Protein AF-A0A9N9NSG9-F1 (afdb_monomer_lite)

Foldseek 3Di:
DDDDDDDDDDDDDDDDDPPCDPLDQDDDPDPQWDDDPWKIKGKDKDKDWDWDADPPPRDIDIDIDIDIDIDIGTQDDDQAEDADEALLALVNLVLVLLLVQQLVQDWFQDPVGIDTRADPPDQQGPHWDFPAADPVRHTDIDRNCSPGPDDDSNRYHYAYAYQDFQFSLVSNVVSPPDDPRSSVVSNVVRNVHTHDYDDDDCVVDDVVD

Structure (mmCIF, N/CA/C/O backbone):
data_AF-A0A9N9NSG9-F1
#
_entry.id   AF-A0A9N9NSG9-F1
#
loop_
_atom_site.group_PDB
_atom_site.id
_atom_site.type_symbol
_atom_site.label_atom_id
_atom_site.label_alt_id
_atom_site.label_comp_id
_atom_site.label_asym_id
_atom_site.label_entity_id
_atom_site.label_seq_id
_atom_site.pdbx_PDB_ins_code
_atom_site.Cartn_x
_atom_site.Cartn_y
_atom_site.Cartn_z
_atom_site.occupancy
_atom_site.B_iso_or_equiv
_atom_site.auth_seq_id
_atom_site.auth_comp_id
_atom_site.auth_asym_id
_atom_site.auth_atom_id
_atom_site.pdbx_PDB_model_num
ATOM 1 N N . ASN A 1 1 ? -36.288 53.253 -15.589 1.00 41.06 1 ASN A N 1
ATOM 2 C CA . ASN A 1 1 ? -36.968 51.953 -15.774 1.00 41.06 1 ASN A CA 1
ATOM 3 C C . ASN A 1 1 ? -35.931 50.859 -15.909 1.00 41.06 1 ASN A C 1
ATOM 5 O O . ASN A 1 1 ? -35.441 50.604 -16.999 1.00 41.06 1 ASN A O 1
ATOM 9 N N . PHE A 1 2 ? -35.531 50.305 -14.767 1.00 31.16 2 PHE A N 1
ATOM 10 C CA . PHE A 1 2 ? -34.596 49.190 -14.666 1.00 31.16 2 PHE A CA 1
ATOM 11 C C . PHE A 1 2 ? -35.349 47.891 -14.969 1.00 31.16 2 PHE A C 1
ATOM 13 O O . PHE A 1 2 ? -36.307 47.574 -14.269 1.00 31.16 2 PHE A O 1
ATOM 20 N N . HIS A 1 3 ? -34.929 47.152 -15.995 1.00 35.62 3 HIS A N 1
ATOM 21 C CA . HIS A 1 3 ? -35.329 45.760 -16.185 1.00 35.62 3 HIS A CA 1
ATOM 22 C C . HIS A 1 3 ? -34.183 44.860 -15.725 1.00 35.62 3 HIS A C 1
ATOM 24 O O . HIS A 1 3 ? -33.186 44.685 -16.420 1.00 35.62 3 HIS A O 1
ATOM 30 N N . THR A 1 4 ? -34.321 44.316 -14.522 1.00 35.12 4 THR A N 1
ATOM 31 C CA . THR A 1 4 ? -33.507 43.225 -13.991 1.00 35.12 4 THR A CA 1
ATOM 32 C C . THR A 1 4 ? -34.074 41.899 -14.496 1.00 35.12 4 THR A C 1
ATOM 34 O O . THR A 1 4 ? -35.218 41.549 -14.214 1.00 35.12 4 THR A O 1
ATOM 37 N N . SER A 1 5 ? -33.267 41.162 -15.261 1.00 33.91 5 SER A N 1
ATOM 38 C CA . SER A 1 5 ? -3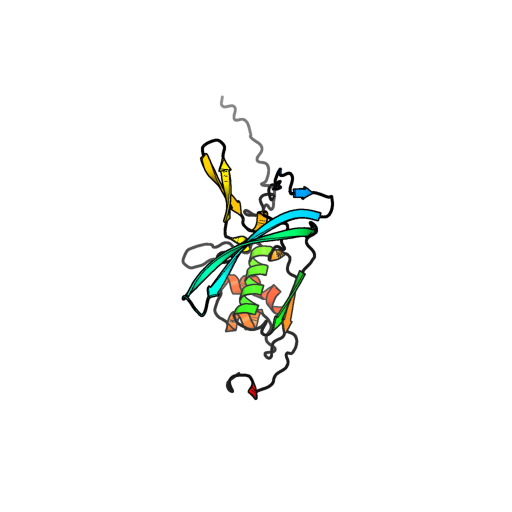3.524 39.764 -15.612 1.00 33.91 5 SER A CA 1
ATOM 39 C C . SER A 1 5 ? -33.263 38.888 -14.388 1.00 33.91 5 SER A C 1
ATOM 41 O O . SER A 1 5 ? -32.168 38.908 -13.828 1.00 33.91 5 SER A O 1
ATOM 43 N N . VAL A 1 6 ? -34.267 38.120 -13.972 1.00 37.19 6 VAL A N 1
ATOM 44 C CA . VAL A 1 6 ? -34.171 37.142 -12.884 1.00 37.19 6 VAL A CA 1
ATOM 45 C C . VAL A 1 6 ? -33.465 35.899 -13.428 1.00 37.19 6 VAL A C 1
ATOM 47 O O . VAL A 1 6 ? -34.049 35.129 -14.186 1.00 37.19 6 VAL A O 1
ATOM 50 N N . ALA A 1 7 ? -32.193 35.711 -13.074 1.00 33.44 7 ALA A N 1
ATOM 51 C CA . ALA A 1 7 ? -31.495 34.455 -13.318 1.00 33.44 7 ALA A CA 1
ATOM 52 C C . ALA A 1 7 ? -31.904 33.439 -12.239 1.00 33.44 7 ALA A C 1
ATOM 54 O O . ALA A 1 7 ? -31.662 33.638 -11.050 1.00 33.44 7 ALA A O 1
ATOM 55 N N . SER A 1 8 ? -32.558 32.365 -12.677 1.00 31.97 8 SER A N 1
ATOM 56 C CA . SER A 1 8 ? -32.923 31.204 -11.868 1.00 31.97 8 SER A CA 1
ATOM 57 C C . SER A 1 8 ? -31.672 30.548 -11.278 1.00 31.97 8 SER A C 1
ATOM 59 O O . SER A 1 8 ? -30.839 30.020 -12.013 1.00 31.97 8 SER A O 1
ATOM 61 N N . ILE A 1 9 ? -31.554 30.551 -9.952 1.00 36.84 9 ILE A N 1
ATOM 62 C CA . ILE A 1 9 ? -30.531 29.803 -9.217 1.00 36.84 9 ILE A CA 1
ATOM 63 C C . ILE A 1 9 ? -30.956 28.330 -9.230 1.00 36.84 9 ILE A C 1
ATOM 65 O O . ILE A 1 9 ? -31.900 27.947 -8.541 1.00 36.84 9 ILE A O 1
ATOM 69 N N . MET A 1 10 ? -30.289 27.504 -10.041 1.00 33.59 10 MET A N 1
ATOM 70 C CA . MET A 1 10 ? -30.376 26.049 -9.893 1.00 33.59 10 MET A CA 1
ATOM 71 C C . MET A 1 10 ? -29.626 25.621 -8.619 1.00 33.59 10 MET A C 1
ATOM 73 O O . MET A 1 10 ? -28.570 26.187 -8.323 1.00 33.59 10 MET A O 1
ATOM 77 N N . PRO A 1 11 ? -30.134 24.634 -7.861 1.00 33.56 11 PRO A N 1
ATOM 78 C CA . PRO A 1 11 ? -29.440 24.125 -6.684 1.00 33.56 11 PRO A CA 1
ATOM 79 C C . PRO A 1 11 ? -28.140 23.406 -7.091 1.00 33.56 11 PRO A C 1
ATOM 81 O O . PRO A 1 11 ? -28.095 22.780 -8.155 1.00 33.56 11 PRO A O 1
ATOM 84 N N . PRO A 1 12 ? -27.077 23.469 -6.267 1.00 34.53 12 PRO A N 1
ATOM 85 C CA . PRO A 1 12 ? -25.845 22.746 -6.539 1.00 34.53 12 PRO A CA 1
ATOM 86 C C . PRO A 1 12 ? -26.117 21.243 -6.483 1.00 34.53 12 PRO A C 1
ATOM 88 O O . PRO A 1 12 ? -26.601 20.710 -5.483 1.00 34.53 12 PRO A O 1
ATOM 91 N N . ASN A 1 13 ? -25.818 20.579 -7.595 1.00 32.78 13 ASN A N 1
ATOM 92 C CA . ASN A 1 13 ? -25.911 19.139 -7.738 1.00 32.78 13 ASN A CA 1
ATOM 93 C C . ASN A 1 13 ? -24.957 18.463 -6.737 1.00 32.78 13 ASN A C 1
ATOM 95 O O . ASN A 1 13 ? -23.795 18.846 -6.598 1.00 32.78 13 ASN A O 1
ATOM 99 N N . THR A 1 14 ? -25.481 17.487 -6.009 1.00 36.59 14 THR A N 1
ATOM 100 C CA . THR A 1 14 ? -24.808 16.748 -4.941 1.00 36.59 14 THR A CA 1
ATOM 101 C C . THR A 1 14 ? -23.676 15.853 -5.451 1.00 36.59 14 THR A C 1
ATOM 103 O O . THR A 1 14 ? -23.792 15.211 -6.491 1.00 36.59 14 THR A O 1
ATOM 106 N N . SER A 1 15 ? -22.628 15.766 -4.622 1.00 37.66 15 SER A N 1
ATOM 107 C CA . SER A 1 15 ? -21.603 14.711 -4.550 1.00 37.66 15 SER A CA 1
ATOM 108 C C . SER A 1 15 ? -20.770 14.444 -5.809 1.00 37.66 15 SER A C 1
ATOM 110 O O . SER A 1 15 ? -21.010 13.484 -6.536 1.00 37.66 15 SER A O 1
ATOM 112 N N . GLN A 1 16 ? -19.696 15.217 -5.980 1.00 29.47 16 GLN A N 1
ATOM 113 C CA . GLN A 1 16 ? -18.495 14.749 -6.670 1.00 29.47 16 GLN A CA 1
ATOM 114 C C . GLN A 1 16 ? -17.300 14.864 -5.722 1.00 29.47 16 GLN A C 1
ATOM 116 O O . GLN A 1 16 ? -17.015 15.923 -5.164 1.00 29.47 16 GLN A O 1
ATOM 121 N N . THR A 1 17 ? -16.648 13.730 -5.497 1.00 38.41 17 THR A N 1
ATOM 122 C CA . THR A 1 17 ? -15.349 13.599 -4.841 1.00 38.41 17 THR A CA 1
ATOM 123 C C . THR A 1 17 ? -14.296 14.425 -5.582 1.00 38.41 17 THR A C 1
ATOM 125 O O . THR A 1 17 ? -14.208 14.286 -6.800 1.00 38.41 17 THR A O 1
ATOM 128 N N . PRO A 1 18 ? -13.435 15.220 -4.913 1.00 34.66 18 PRO A N 1
ATOM 129 C CA . PRO A 1 18 ? -12.451 16.047 -5.618 1.00 34.66 18 PRO A CA 1
ATOM 130 C C . PRO A 1 18 ? -11.292 15.266 -6.271 1.00 34.66 18 PRO A C 1
ATOM 132 O O . PRO A 1 18 ? -10.414 15.892 -6.849 1.00 34.66 18 PRO A O 1
ATOM 135 N N . PHE A 1 19 ? -11.241 13.929 -6.164 1.00 42.94 19 PHE A N 1
ATOM 136 C CA . PHE A 1 19 ? -10.051 13.138 -6.529 1.00 42.94 19 PHE A CA 1
ATOM 137 C C . PHE A 1 19 ? -10.309 11.839 -7.300 1.00 42.94 19 PHE A C 1
ATOM 139 O O . PHE A 1 19 ? -9.412 11.012 -7.416 1.00 42.94 19 PHE A O 1
ATOM 146 N N . SER A 1 20 ? -11.493 11.650 -7.875 1.00 44.06 20 SER A N 1
ATOM 147 C CA . SER A 1 20 ? -11.694 10.586 -8.865 1.00 44.06 20 SER A CA 1
ATOM 148 C C . SER A 1 20 ? -11.990 11.213 -10.219 1.00 44.06 20 SER A C 1
ATOM 150 O O . SER A 1 20 ? -13.100 11.081 -10.739 1.00 44.06 20 SER A O 1
ATOM 152 N N . GLU A 1 21 ? -11.018 11.940 -10.777 1.00 45.72 21 GLU A N 1
ATOM 153 C CA . GLU A 1 21 ? -11.059 12.155 -12.221 1.00 45.72 21 GLU A CA 1
ATOM 154 C C . GLU A 1 21 ? -11.077 10.778 -12.903 1.00 45.72 21 GLU A C 1
ATOM 156 O O . GLU A 1 21 ? -10.387 9.862 -12.439 1.00 45.72 21 GLU A O 1
ATOM 161 N N . PRO A 1 22 ? -11.878 10.587 -13.967 1.00 50.69 22 PRO A N 1
ATOM 162 C CA . PRO A 1 22 ? -11.862 9.345 -14.720 1.00 50.69 22 PRO A CA 1
ATOM 163 C C . PRO A 1 22 ? -10.424 9.047 -15.139 1.00 50.69 22 PRO A C 1
ATOM 165 O O . PRO A 1 22 ? -9.787 9.875 -15.792 1.00 50.69 22 PRO A O 1
ATOM 168 N N . VAL A 1 23 ? -9.910 7.877 -14.754 1.00 59.28 23 VAL A N 1
ATOM 169 C CA . VAL A 1 23 ? -8.585 7.423 -15.180 1.00 59.28 23 VAL A CA 1
ATOM 170 C C . VAL A 1 23 ? -8.566 7.462 -16.702 1.00 59.28 23 VAL A C 1
ATOM 172 O O . VAL A 1 23 ? -9.304 6.721 -17.355 1.00 59.28 23 VAL A O 1
ATOM 175 N N . GLN A 1 24 ? -7.764 8.361 -17.275 1.00 62.84 24 GLN A N 1
ATOM 176 C CA . GLN A 1 24 ? -7.627 8.417 -18.722 1.00 62.84 24 GLN A CA 1
ATOM 177 C C . GLN A 1 24 ? -7.046 7.083 -19.201 1.00 62.84 24 GLN A C 1
ATOM 179 O O . GLN A 1 24 ? -6.022 6.645 -18.667 1.00 62.84 24 GLN A O 1
ATOM 184 N N . PRO A 1 25 ? -7.683 6.410 -20.173 1.00 71.00 25 PRO A N 1
ATOM 185 C CA . PRO A 1 25 ? -7.218 5.110 -20.624 1.00 71.00 25 PRO A CA 1
ATOM 186 C C . PRO A 1 25 ? -5.834 5.244 -21.274 1.00 71.00 25 PRO A C 1
ATOM 188 O O . PRO A 1 25 ? -5.684 5.866 -22.326 1.00 71.00 25 PRO A O 1
ATOM 191 N N . LEU A 1 26 ? -4.818 4.642 -20.650 1.00 86.12 26 LEU A N 1
ATOM 192 C CA . LEU A 1 26 ? -3.464 4.558 -21.191 1.00 86.12 26 LEU A CA 1
ATOM 193 C C . LEU A 1 26 ? -3.404 3.472 -22.274 1.00 86.12 26 LEU A C 1
ATOM 195 O O . LEU A 1 26 ? -3.745 2.314 -22.032 1.00 86.12 26 LEU A O 1
ATOM 199 N N . LYS A 1 27 ? -2.914 3.826 -23.465 1.00 91.31 27 LYS A N 1
ATOM 200 C CA . LYS A 1 27 ? -2.677 2.880 -24.563 1.00 91.31 27 LYS A CA 1
ATOM 201 C C . LYS A 1 27 ? -1.276 3.062 -25.129 1.00 91.31 27 LYS A C 1
ATOM 203 O O . LYS A 1 27 ? -0.920 4.148 -25.575 1.00 91.31 27 LYS A O 1
ATOM 208 N N . VAL A 1 28 ? -0.508 1.977 -25.163 1.00 94.38 28 VAL A N 1
ATOM 209 C CA . VAL A 1 28 ? 0.828 1.937 -25.762 1.00 94.38 28 VAL A CA 1
ATOM 210 C C . VAL A 1 28 ? 0.720 1.366 -27.173 1.00 94.38 28 VAL A C 1
ATOM 212 O O . VAL A 1 28 ? 0.360 0.206 -27.360 1.00 94.38 28 VAL A O 1
ATOM 215 N N . THR A 1 29 ? 1.038 2.173 -28.183 1.00 95.81 29 THR A N 1
ATOM 216 C CA . THR A 1 29 ? 1.088 1.719 -29.580 1.00 95.81 29 THR A CA 1
ATOM 217 C C . THR A 1 29 ? 2.475 1.152 -29.868 1.00 95.81 29 THR A C 1
ATOM 219 O O . THR A 1 29 ? 3.411 1.898 -30.137 1.00 95.81 29 THR A O 1
ATOM 222 N N . SER A 1 30 ? 2.619 -0.170 -29.779 1.00 96.56 30 SER A N 1
ATOM 223 C CA . SER A 1 30 ? 3.884 -0.881 -29.993 1.00 96.56 30 SER A CA 1
ATOM 224 C C . SER A 1 30 ? 3.630 -2.237 -30.656 1.00 96.56 30 SER A C 1
ATOM 226 O O . SER A 1 30 ? 2.642 -2.883 -30.310 1.00 96.56 30 SER A O 1
ATOM 228 N N . PRO A 1 31 ? 4.507 -2.714 -31.562 1.00 97.50 31 PRO A N 1
ATOM 229 C CA . PRO A 1 31 ? 4.402 -4.067 -32.115 1.00 97.50 31 PRO A CA 1
ATOM 230 C C . PRO A 1 31 ? 4.579 -5.164 -31.052 1.00 97.50 31 PRO A C 1
ATOM 232 O O . PRO A 1 31 ? 4.117 -6.281 -31.257 1.00 97.50 31 PRO A O 1
ATOM 235 N N . ASN A 1 32 ? 5.206 -4.840 -29.916 1.00 97.88 32 ASN A N 1
ATOM 236 C CA . ASN A 1 32 ? 5.471 -5.776 -28.820 1.00 97.88 32 ASN A CA 1
ATOM 237 C C . ASN A 1 32 ? 4.333 -5.830 -27.791 1.00 97.88 32 ASN A C 1
ATOM 239 O O . ASN A 1 32 ? 4.479 -6.478 -26.759 1.00 97.88 32 ASN A O 1
ATOM 243 N N . VAL A 1 33 ? 3.232 -5.104 -28.014 1.00 97.75 33 VAL A N 1
ATOM 244 C CA . VAL A 1 33 ? 2.095 -5.059 -27.091 1.00 97.75 33 VAL A CA 1
ATOM 245 C C . VAL A 1 33 ? 0.816 -5.393 -27.841 1.00 97.75 33 VAL A C 1
ATOM 247 O O . VAL A 1 33 ? 0.460 -4.750 -28.827 1.00 97.75 33 VAL A O 1
ATOM 250 N N . LYS A 1 34 ? 0.082 -6.382 -27.336 1.00 97.56 34 LYS A N 1
ATOM 251 C CA . LYS A 1 34 ? -1.231 -6.770 -27.841 1.00 97.56 34 LYS A CA 1
ATOM 252 C C . LYS A 1 34 ? -2.272 -6.629 -26.742 1.00 97.56 34 LYS A C 1
ATOM 254 O O . LYS A 1 34 ? -2.157 -7.232 -25.678 1.00 97.56 34 LYS A O 1
ATOM 259 N N . TYR A 1 35 ? -3.323 -5.878 -27.042 1.00 96.44 35 TYR A N 1
ATOM 260 C CA . TYR A 1 35 ? -4.501 -5.764 -26.192 1.00 96.44 35 TYR A CA 1
ATOM 261 C C . TYR A 1 35 ? -5.566 -6.761 -26.649 1.00 96.44 35 TYR A C 1
ATOM 263 O O . TYR A 1 35 ? -5.801 -6.939 -27.845 1.00 96.44 35 TYR A O 1
ATOM 271 N N . THR A 1 36 ? -6.199 -7.414 -25.685 1.00 95.56 36 THR A N 1
ATOM 272 C CA . THR A 1 36 ? -7.391 -8.252 -25.859 1.00 95.56 36 THR A CA 1
ATOM 273 C C . THR A 1 36 ? -8.476 -7.746 -24.913 1.00 95.56 36 THR A C 1
ATOM 275 O O . THR A 1 36 ? -8.195 -6.901 -24.065 1.00 95.56 36 THR A O 1
ATOM 278 N N . ASP A 1 37 ? -9.683 -8.300 -24.993 1.00 94.69 37 ASP A N 1
ATOM 279 C CA . ASP A 1 37 ? -10.790 -7.893 -24.114 1.00 94.69 37 ASP A CA 1
ATOM 280 C C . ASP A 1 37 ? -10.508 -8.148 -22.623 1.00 94.69 37 ASP A C 1
ATOM 282 O O . ASP A 1 37 ? -11.118 -7.529 -21.758 1.00 94.69 37 ASP A O 1
ATOM 286 N N . THR A 1 38 ? -9.586 -9.063 -22.307 1.00 96.12 38 THR A N 1
ATOM 287 C CA . THR A 1 38 ? -9.325 -9.518 -20.931 1.00 96.12 38 THR A CA 1
ATOM 288 C C . THR A 1 38 ? -7.881 -9.343 -20.477 1.00 96.12 38 THR A C 1
ATOM 290 O O . THR A 1 38 ? -7.623 -9.406 -19.279 1.00 96.12 38 THR A O 1
ATOM 293 N N . HIS A 1 39 ? -6.931 -9.142 -21.393 1.00 97.31 39 HIS A N 1
ATOM 294 C CA . HIS A 1 39 ? -5.503 -9.123 -21.075 1.00 97.31 39 HIS A CA 1
ATOM 295 C C . HIS A 1 39 ? -4.694 -8.150 -21.933 1.00 97.31 39 HIS A C 1
ATOM 297 O O . HIS A 1 39 ? -5.001 -7.929 -23.109 1.00 97.31 39 HIS A O 1
ATOM 303 N N . ILE A 1 40 ? -3.583 -7.688 -21.361 1.00 97.19 40 ILE A N 1
ATOM 304 C CA . ILE A 1 40 ? -2.449 -7.072 -22.055 1.00 97.19 40 ILE A CA 1
ATOM 305 C C . ILE A 1 40 ? -1.354 -8.131 -22.179 1.00 97.19 40 ILE A C 1
ATOM 307 O O . ILE A 1 40 ? -0.957 -8.732 -21.181 1.00 97.19 40 ILE A O 1
ATOM 311 N N . ILE A 1 41 ? -0.873 -8.366 -23.396 1.00 98.06 41 ILE A N 1
ATOM 312 C CA . ILE A 1 41 ? 0.250 -9.262 -23.681 1.00 98.06 41 ILE A CA 1
ATOM 313 C C . ILE A 1 41 ? 1.420 -8.394 -24.133 1.00 98.06 41 ILE A C 1
ATOM 315 O O . ILE A 1 41 ? 1.260 -7.620 -25.076 1.00 98.06 41 ILE A O 1
ATOM 319 N N . ALA A 1 42 ? 2.564 -8.501 -23.460 1.00 98.19 42 ALA A N 1
ATOM 320 C CA . ALA A 1 42 ? 3.741 -7.682 -23.724 1.00 98.19 42 ALA A CA 1
ATOM 321 C C . ALA A 1 42 ? 5.001 -8.541 -23.868 1.00 98.19 42 ALA A C 1
ATOM 323 O O . ALA A 1 42 ? 5.389 -9.243 -22.932 1.00 98.19 42 ALA A O 1
ATOM 324 N N . ASP A 1 43 ? 5.655 -8.450 -25.022 1.00 98.50 43 ASP A N 1
ATOM 325 C CA . ASP A 1 43 ? 6.954 -9.071 -25.263 1.00 98.50 43 ASP A CA 1
ATOM 326 C C . ASP A 1 43 ? 8.070 -8.157 -24.737 1.00 98.50 43 ASP A C 1
ATOM 328 O O . ASP A 1 43 ? 8.120 -6.961 -25.039 1.00 98.50 43 ASP A O 1
ATOM 332 N N . PHE A 1 44 ? 8.981 -8.719 -23.944 1.00 98.19 44 PHE A N 1
ATOM 333 C CA . PHE A 1 44 ? 10.076 -7.993 -23.307 1.00 98.19 44 PHE A CA 1
ATOM 334 C C . PHE A 1 44 ? 11.386 -8.768 -23.431 1.00 98.19 44 PHE A C 1
ATOM 336 O O . PHE A 1 44 ? 11.453 -9.956 -23.119 1.00 98.19 44 PHE A O 1
ATOM 343 N N . VAL A 1 45 ? 12.450 -8.090 -23.857 1.00 98.25 45 VAL A N 1
ATOM 344 C CA . VAL A 1 45 ? 13.805 -8.651 -23.858 1.00 98.25 45 VAL A CA 1
ATOM 345 C C . VAL A 1 45 ? 14.531 -8.111 -22.636 1.00 98.25 45 VAL A C 1
ATOM 347 O O . VAL A 1 45 ? 14.879 -6.934 -22.582 1.00 98.25 45 VAL A O 1
ATOM 350 N N . TYR A 1 46 ? 14.741 -8.971 -21.645 1.00 97.94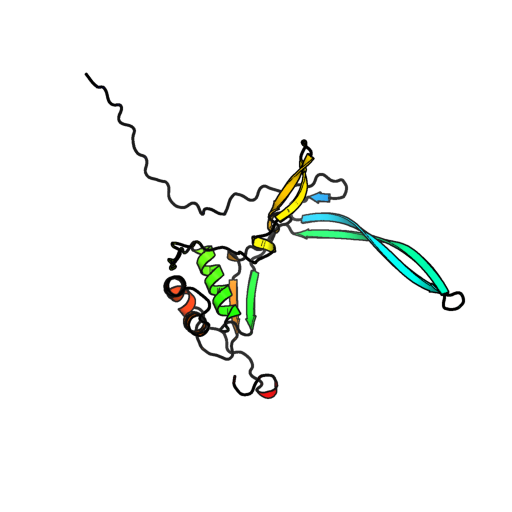 46 TYR A N 1
ATOM 351 C CA . TYR A 1 46 ? 15.558 -8.650 -20.488 1.00 97.94 46 TYR A CA 1
ATOM 352 C C . TYR A 1 46 ? 17.031 -8.783 -20.862 1.00 97.94 46 TYR A C 1
ATOM 354 O O . TYR A 1 46 ? 17.501 -9.887 -21.140 1.00 97.94 46 TYR A O 1
ATOM 362 N N . GLN A 1 47 ? 17.737 -7.659 -20.868 1.00 98.25 47 GLN A N 1
ATOM 363 C CA . GLN A 1 47 ? 19.166 -7.608 -21.153 1.00 98.25 47 GLN A CA 1
ATOM 364 C C . GLN A 1 47 ? 19.935 -7.541 -19.837 1.00 98.25 47 GLN A C 1
ATOM 366 O O . GLN A 1 47 ? 19.639 -6.709 -18.978 1.00 98.25 47 GLN A O 1
ATOM 371 N N . ASN A 1 48 ? 20.913 -8.423 -19.673 1.00 98.00 48 ASN A N 1
ATOM 372 C CA . ASN A 1 48 ? 21.772 -8.481 -18.497 1.00 98.00 48 ASN A CA 1
ATOM 373 C C . ASN A 1 48 ? 23.199 -8.863 -18.901 1.00 98.00 48 ASN A C 1
ATOM 375 O O . ASN A 1 48 ? 23.431 -9.289 -20.027 1.00 98.00 48 ASN A O 1
ATOM 379 N N . THR A 1 49 ? 24.154 -8.772 -17.984 1.00 97.88 49 THR A N 1
ATOM 380 C CA . THR A 1 49 ? 25.554 -9.104 -18.251 1.00 97.88 49 THR A CA 1
ATOM 381 C C . THR A 1 49 ? 26.073 -10.067 -17.197 1.00 97.88 49 THR A C 1
ATOM 383 O O . THR A 1 49 ? 26.012 -9.780 -16.002 1.00 97.88 49 THR A O 1
ATOM 386 N N . THR A 1 50 ? 26.623 -11.200 -17.629 1.00 97.00 50 THR A N 1
ATOM 387 C CA . THR A 1 50 ? 27.343 -12.121 -16.745 1.00 97.00 50 THR A CA 1
ATOM 388 C C . THR A 1 50 ? 28.833 -11.821 -16.787 1.00 97.00 50 THR A C 1
ATOM 390 O O . THR A 1 50 ? 29.384 -11.580 -17.861 1.00 97.00 50 THR A O 1
ATOM 393 N N . VAL A 1 51 ? 29.484 -11.848 -15.624 1.00 97.25 51 VAL A N 1
ATOM 394 C CA . VAL A 1 51 ? 30.924 -11.602 -15.497 1.00 97.25 51 VAL A CA 1
ATOM 395 C C . VAL A 1 51 ? 31.586 -12.809 -14.842 1.00 97.25 51 VAL A C 1
ATOM 397 O O . VAL A 1 51 ? 31.226 -13.184 -13.726 1.00 97.25 51 VAL A O 1
ATOM 400 N N . SER A 1 52 ? 32.567 -13.394 -15.522 1.00 95.88 52 SER A N 1
ATOM 401 C CA . SER A 1 52 ? 33.450 -14.445 -15.012 1.00 95.88 52 SER A CA 1
ATOM 402 C C . SER A 1 52 ? 34.874 -13.904 -14.915 1.00 95.88 52 SER A C 1
ATOM 404 O O . SER A 1 52 ? 35.341 -13.163 -15.776 1.00 95.88 52 SER A O 1
ATOM 406 N N . LYS A 1 53 ? 35.591 -14.262 -13.848 1.00 96.06 53 LYS A N 1
ATOM 407 C CA . LYS A 1 53 ? 37.022 -13.972 -13.728 1.00 96.06 53 LYS A CA 1
ATOM 408 C C . LYS A 1 53 ? 37.804 -15.246 -14.006 1.00 96.06 53 LYS A C 1
ATOM 410 O O . LYS A 1 53 ? 37.601 -16.252 -13.330 1.00 96.06 53 LYS A O 1
ATOM 415 N N . ASN A 1 54 ? 38.709 -15.197 -14.973 1.00 92.62 54 ASN A N 1
ATOM 416 C CA . ASN A 1 54 ? 39.669 -16.263 -15.187 1.00 92.62 54 ASN A CA 1
ATOM 417 C C . ASN A 1 54 ? 40.638 -16.306 -13.992 1.00 92.62 54 ASN A C 1
ATOM 419 O O . ASN A 1 54 ? 41.315 -15.327 -13.680 1.00 92.62 54 ASN A O 1
ATOM 423 N N . ASN A 1 55 ? 40.691 -17.447 -13.304 1.00 92.44 55 ASN A N 1
ATOM 424 C CA . ASN A 1 55 ? 41.508 -17.624 -12.102 1.00 92.44 55 ASN A CA 1
ATOM 425 C C . ASN A 1 55 ? 43.015 -17.748 -12.391 1.00 92.44 55 ASN A C 1
ATOM 427 O O . ASN A 1 55 ? 43.802 -17.735 -11.448 1.00 92.44 55 ASN A O 1
ATOM 431 N N . ILE A 1 56 ? 43.416 -17.887 -13.660 1.00 91.69 56 ILE A N 1
ATOM 432 C CA . ILE A 1 56 ? 44.816 -18.081 -14.061 1.00 91.69 56 ILE A CA 1
ATOM 433 C C . ILE A 1 56 ? 45.483 -16.743 -14.383 1.00 91.69 56 ILE A C 1
ATOM 435 O O . ILE A 1 56 ? 46.501 -16.405 -13.787 1.00 91.69 56 ILE A O 1
ATOM 439 N N . ASP A 1 57 ? 44.917 -15.976 -15.312 1.00 94.56 57 ASP A N 1
ATOM 440 C CA . ASP A 1 57 ? 45.488 -14.702 -15.774 1.00 94.56 57 ASP A CA 1
ATOM 441 C C . ASP A 1 57 ? 44.774 -13.471 -15.185 1.00 94.56 57 ASP A C 1
ATOM 443 O O . ASP A 1 57 ? 45.203 -12.337 -15.390 1.00 94.56 57 ASP A O 1
ATOM 447 N N . GLY A 1 58 ? 43.703 -13.681 -14.410 1.00 93.31 58 GLY A N 1
ATOM 448 C CA . GLY A 1 58 ? 42.920 -12.616 -13.791 1.00 93.31 58 GLY A CA 1
ATOM 449 C C . GLY A 1 58 ? 41.994 -11.871 -14.754 1.00 93.31 58 GLY A C 1
ATOM 450 O O . GLY A 1 58 ? 41.326 -10.933 -14.307 1.00 93.31 58 GLY A O 1
ATOM 451 N N . THR A 1 59 ? 41.934 -12.272 -16.028 1.00 96.19 59 THR A N 1
ATOM 452 C CA . THR A 1 59 ? 41.111 -11.637 -17.063 1.00 96.19 59 THR A CA 1
ATOM 453 C C . THR A 1 59 ? 39.629 -11.702 -16.701 1.00 96.19 59 THR A C 1
ATOM 455 O O . THR A 1 59 ? 39.130 -12.741 -16.265 1.00 96.19 59 THR A O 1
ATOM 458 N N . LEU A 1 60 ? 38.913 -10.590 -16.882 1.00 97.19 60 LEU A N 1
ATOM 459 C CA . LEU A 1 60 ? 37.457 -10.550 -16.760 1.00 97.19 60 LEU A CA 1
ATOM 460 C C . LEU A 1 60 ? 36.822 -10.844 -18.116 1.00 97.19 60 LEU A C 1
ATOM 462 O O . LEU A 1 60 ? 37.013 -10.101 -19.076 1.00 97.19 60 LEU A O 1
ATOM 466 N N . GLU A 1 61 ? 36.040 -11.908 -18.175 1.00 96.19 61 GLU A N 1
ATOM 467 C CA . GLU A 1 61 ? 35.164 -12.221 -19.290 1.00 96.19 61 GLU A CA 1
ATOM 468 C C . GLU A 1 61 ? 33.774 -11.647 -18.987 1.00 96.19 61 GLU A C 1
ATOM 470 O O . GLU A 1 61 ? 33.173 -11.917 -17.947 1.00 96.19 61 GLU A O 1
ATOM 475 N N . ILE A 1 62 ? 33.294 -10.785 -19.882 1.00 97.56 62 ILE A N 1
ATOM 476 C CA . ILE A 1 62 ? 32.051 -10.028 -19.733 1.00 97.56 62 ILE A CA 1
ATOM 477 C C . ILE A 1 62 ? 31.155 -10.408 -20.906 1.00 97.56 62 ILE A C 1
ATOM 479 O O . ILE A 1 62 ? 31.470 -10.095 -22.052 1.00 97.56 62 ILE A O 1
ATOM 483 N N . ILE A 1 63 ? 30.041 -11.077 -20.620 1.00 97.25 63 ILE A N 1
ATOM 484 C CA . ILE A 1 63 ? 29.144 -11.628 -21.638 1.00 97.25 63 ILE A CA 1
ATOM 485 C C . ILE A 1 63 ? 27.769 -10.970 -21.479 1.00 97.25 63 ILE A C 1
ATOM 487 O O . ILE A 1 63 ? 27.062 -11.265 -20.511 1.00 97.25 63 ILE A O 1
ATOM 491 N N . PRO A 1 64 ? 27.375 -10.067 -22.395 1.00 98.00 64 PRO A N 1
ATOM 492 C CA . PRO A 1 64 ? 25.997 -9.604 -22.495 1.00 98.00 64 PRO A CA 1
ATOM 493 C C . PRO A 1 64 ? 25.068 -10.771 -22.845 1.00 98.00 64 PRO A C 1
ATOM 495 O O . PRO A 1 64 ? 25.393 -11.626 -23.667 1.00 98.00 64 PRO A O 1
ATOM 498 N N . THR A 1 65 ? 23.900 -10.798 -22.224 1.00 97.75 65 THR A N 1
ATOM 499 C CA . THR A 1 65 ? 22.903 -11.861 -22.332 1.00 97.75 65 THR A CA 1
ATOM 500 C C . THR A 1 65 ? 21.523 -11.257 -22.527 1.00 97.75 65 THR A C 1
ATOM 502 O O . THR A 1 65 ? 21.169 -10.281 -21.866 1.00 97.75 65 THR A O 1
ATOM 505 N N . ASP A 1 66 ? 20.729 -11.886 -23.388 1.00 98.38 66 ASP A N 1
ATOM 506 C CA . ASP A 1 66 ? 19.338 -11.520 -23.633 1.00 98.38 66 ASP A CA 1
ATOM 507 C C . ASP A 1 66 ? 18.432 -12.684 -23.226 1.00 98.38 66 ASP A C 1
ATOM 509 O O . ASP A 1 66 ? 18.625 -13.824 -23.653 1.00 98.38 66 ASP A O 1
ATOM 513 N N . THR A 1 67 ? 17.400 -12.400 -22.436 1.00 98.19 67 THR A N 1
ATOM 514 C CA . THR A 1 67 ? 16.341 -13.358 -22.098 1.00 98.19 67 THR A CA 1
ATOM 515 C C . THR A 1 67 ? 14.996 -12.807 -22.543 1.00 98.19 67 THR A C 1
ATOM 517 O O . THR A 1 67 ? 14.580 -11.732 -22.114 1.00 98.19 67 THR A O 1
ATOM 520 N N . LYS A 1 68 ? 14.297 -13.536 -23.416 1.00 98.31 68 LYS A N 1
ATOM 521 C CA . LYS A 1 68 ? 12.979 -13.131 -23.915 1.00 98.31 68 LYS A CA 1
ATOM 522 C C . LYS A 1 68 ? 11.887 -13.592 -22.956 1.00 98.31 68 LYS A C 1
ATOM 524 O O . LYS A 1 68 ? 11.791 -14.778 -22.654 1.00 98.31 68 LYS A O 1
ATOM 529 N N . TYR A 1 69 ? 11.045 -12.658 -22.543 1.00 98.44 69 TYR A N 1
ATOM 530 C CA . TYR A 1 69 ? 9.850 -12.885 -21.746 1.00 98.44 69 TYR A CA 1
ATOM 531 C C . TYR A 1 69 ? 8.616 -12.441 -22.520 1.00 98.44 69 TYR A C 1
ATOM 533 O O . TYR A 1 69 ? 8.661 -11.488 -23.296 1.00 98.44 69 TYR A O 1
ATOM 541 N N . GLN A 1 70 ? 7.500 -13.106 -22.248 1.00 98.19 70 GLN A N 1
ATOM 542 C CA . GLN A 1 70 ? 6.179 -12.622 -22.611 1.00 98.19 70 GLN A CA 1
ATOM 543 C C . GLN A 1 70 ? 5.364 -12.487 -21.329 1.00 98.19 70 GLN A C 1
ATOM 545 O O . GLN A 1 70 ? 5.094 -13.473 -20.643 1.00 98.19 70 GLN A O 1
ATOM 550 N N . PHE A 1 71 ? 4.993 -11.257 -20.996 1.00 98.38 71 PHE A N 1
ATOM 551 C CA . PHE A 1 71 ? 4.139 -10.957 -19.858 1.00 98.38 71 PHE A CA 1
ATOM 552 C C . PHE A 1 71 ? 2.679 -10.959 -20.290 1.00 98.38 71 PHE A C 1
ATOM 554 O O . PHE A 1 71 ? 2.329 -10.448 -21.354 1.00 98.38 71 PHE A O 1
ATOM 561 N N . LYS A 1 72 ? 1.820 -11.519 -19.441 1.00 98.00 72 LYS A N 1
ATOM 562 C CA . LYS A 1 72 ? 0.371 -11.520 -19.613 1.00 98.00 72 LYS A CA 1
ATOM 563 C C . LYS A 1 72 ? -0.261 -10.925 -18.360 1.00 98.00 72 LYS A C 1
ATOM 565 O O . LYS A 1 72 ? -0.183 -11.526 -17.293 1.00 98.00 72 LYS A O 1
ATOM 570 N N . THR A 1 73 ? -0.897 -9.771 -18.511 1.00 97.00 73 THR A N 1
ATOM 571 C CA . THR A 1 73 ? -1.538 -9.028 -17.419 1.00 97.00 73 THR A CA 1
ATOM 572 C C . THR A 1 73 ? -3.044 -9.043 -17.618 1.00 97.00 73 THR A C 1
ATOM 574 O O . THR A 1 73 ? -3.520 -8.626 -18.672 1.00 97.00 73 THR A O 1
ATOM 577 N N . GLU A 1 74 ? -3.797 -9.534 -16.637 1.00 96.38 74 GLU A N 1
ATOM 578 C CA . GLU A 1 74 ? -5.263 -9.503 -16.652 1.00 96.38 74 GLU A CA 1
ATOM 579 C C . GLU A 1 74 ? -5.778 -8.073 -16.439 1.00 96.38 74 GLU A C 1
ATOM 581 O O . GLU A 1 74 ? -5.232 -7.316 -15.638 1.00 96.38 74 GLU A O 1
ATOM 586 N N . LEU A 1 75 ? -6.816 -7.692 -17.185 1.00 94.06 75 LEU A N 1
ATOM 587 C CA . LEU A 1 75 ? -7.419 -6.361 -17.104 1.00 94.06 75 LEU A CA 1
ATOM 588 C C . LEU A 1 75 ? -8.419 -6.230 -15.954 1.00 94.06 75 LEU A C 1
ATOM 590 O O . LEU A 1 75 ? -8.634 -5.133 -15.441 1.00 94.06 75 LEU A O 1
ATOM 594 N N . ASN A 1 76 ? -9.055 -7.336 -15.570 1.00 94.81 76 ASN A N 1
ATOM 595 C CA . ASN A 1 76 ? -10.039 -7.354 -14.503 1.00 94.81 76 ASN A CA 1
ATOM 596 C C . ASN A 1 76 ? -9.349 -7.255 -13.136 1.00 94.81 76 ASN A C 1
ATOM 598 O O . ASN A 1 76 ? -8.570 -8.128 -12.759 1.00 94.81 76 ASN A O 1
ATOM 602 N N . VAL A 1 77 ? -9.671 -6.208 -12.377 1.00 94.44 77 VAL A N 1
ATOM 603 C CA . VAL A 1 77 ? -9.187 -6.031 -11.004 1.00 94.44 77 VAL A CA 1
ATOM 604 C C . VAL A 1 77 ? -10.160 -6.737 -10.051 1.00 94.44 77 VAL A C 1
ATOM 606 O O . VAL A 1 77 ? -11.322 -6.330 -9.962 1.00 94.44 77 VAL A O 1
ATOM 609 N N . PRO A 1 78 ? -9.743 -7.801 -9.342 1.00 94.25 78 PRO A N 1
ATOM 610 C CA . PRO A 1 78 ? -10.643 -8.546 -8.472 1.00 94.25 78 PRO A CA 1
ATOM 611 C C . PRO A 1 78 ? -10.954 -7.774 -7.183 1.00 94.25 78 PRO A C 1
ATOM 613 O O . PRO A 1 78 ? -10.227 -6.867 -6.777 1.00 94.25 78 PRO A O 1
ATOM 616 N N . LYS A 1 79 ? -12.002 -8.203 -6.468 1.00 95.06 79 LYS A N 1
ATOM 617 C CA . LYS A 1 79 ? -12.178 -7.821 -5.060 1.00 95.06 79 LYS A CA 1
ATOM 618 C C . LYS A 1 79 ? -11.068 -8.452 -4.228 1.00 95.06 79 LYS A C 1
ATOM 620 O O . LYS A 1 79 ? -10.845 -9.658 -4.321 1.00 95.06 79 LYS A O 1
ATOM 625 N N . VAL A 1 80 ? -10.423 -7.655 -3.382 1.00 98.12 80 VAL A N 1
ATOM 626 C CA . VAL A 1 80 ? -9.293 -8.111 -2.567 1.00 98.12 80 VAL A CA 1
ATOM 627 C C . VAL A 1 80 ? -9.608 -7.968 -1.087 1.00 98.12 80 VAL A C 1
ATOM 629 O O . VAL A 1 80 ? -9.985 -6.895 -0.618 1.00 98.12 80 VAL A O 1
ATOM 632 N N . GLY A 1 81 ? -9.440 -9.068 -0.353 1.00 98.38 81 GLY A N 1
ATOM 633 C CA . GLY A 1 81 ? -9.421 -9.071 1.104 1.00 98.38 81 GLY A CA 1
ATOM 634 C C . GLY A 1 81 ? -7.999 -8.882 1.628 1.00 98.38 81 GLY A C 1
ATOM 635 O O . GLY A 1 81 ? -7.086 -9.573 1.181 1.00 98.38 81 GLY A O 1
ATOM 636 N N . LEU A 1 82 ? -7.814 -7.976 2.586 1.00 98.44 82 LEU A N 1
ATOM 637 C CA . LEU A 1 82 ? -6.574 -7.800 3.336 1.00 98.44 82 LEU A CA 1
ATOM 638 C C . LEU A 1 82 ? -6.796 -8.260 4.779 1.00 98.44 82 LEU A C 1
ATOM 640 O O . LEU A 1 82 ? -7.514 -7.611 5.538 1.00 98.44 82 LEU A O 1
ATOM 644 N N . MET A 1 83 ? -6.161 -9.375 5.141 1.00 98.50 83 MET A N 1
ATOM 645 C CA . MET A 1 83 ? -6.212 -9.965 6.478 1.00 98.50 83 MET A CA 1
ATOM 646 C C . MET A 1 83 ? -4.882 -9.728 7.198 1.00 98.50 83 MET A C 1
ATOM 648 O O . MET A 1 83 ? -3.852 -10.247 6.772 1.00 98.50 83 MET A O 1
ATOM 652 N N . MET A 1 84 ? -4.889 -8.943 8.274 1.00 98.56 84 MET A N 1
ATOM 653 C CA . MET A 1 84 ? -3.663 -8.527 8.968 1.00 98.56 84 MET A CA 1
ATOM 654 C C . MET A 1 84 ? -3.461 -9.274 10.285 1.00 98.56 84 MET A C 1
ATOM 656 O O . MET A 1 84 ? -4.385 -9.397 11.082 1.00 98.56 84 MET A O 1
ATOM 660 N N . VAL A 1 85 ? -2.238 -9.727 10.549 1.00 98.50 85 VAL A N 1
ATOM 661 C CA . VAL A 1 85 ? -1.829 -10.191 11.884 1.00 98.50 85 VAL A CA 1
ATOM 662 C C . VAL A 1 85 ? -1.339 -8.977 12.674 1.00 98.50 85 VAL A C 1
ATOM 664 O O . VAL A 1 85 ? -0.499 -8.227 12.182 1.00 98.50 85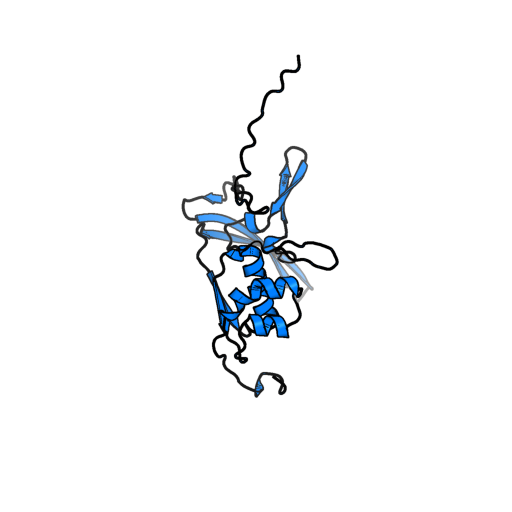 VAL A O 1
ATOM 667 N N . GLY A 1 86 ? -1.887 -8.759 13.870 1.00 98.06 86 GLY A N 1
ATOM 668 C CA . GLY A 1 86 ? -1.693 -7.519 14.629 1.00 98.06 86 GLY A CA 1
ATOM 669 C C . GLY A 1 86 ? -2.606 -6.383 14.153 1.00 98.06 86 GLY A C 1
ATOM 670 O O . GLY A 1 86 ? -2.192 -5.221 14.108 1.00 98.06 86 GLY A O 1
ATOM 671 N N . TRP A 1 87 ? -3.838 -6.705 13.734 1.00 98.75 87 TRP A N 1
ATOM 672 C CA . TRP A 1 87 ? -4.781 -5.719 13.192 1.00 98.75 87 TRP A CA 1
ATOM 673 C C . TRP A 1 87 ? -5.134 -4.617 14.205 1.00 98.75 87 TRP A C 1
ATOM 675 O O . TRP A 1 87 ? -5.280 -3.455 13.830 1.00 98.75 87 TRP A O 1
ATOM 685 N N . GLY A 1 88 ? -5.206 -4.954 15.493 1.00 98.56 88 GLY A N 1
ATOM 686 C CA . GLY A 1 88 ? -5.433 -4.017 16.593 1.00 98.56 88 GLY A CA 1
ATOM 687 C C . GLY A 1 88 ? -4.176 -3.260 17.043 1.00 98.56 88 GLY A C 1
ATOM 688 O O . GLY A 1 88 ? -4.219 -2.539 18.043 1.00 98.56 88 GLY A O 1
ATOM 689 N N . GLY A 1 89 ? -3.049 -3.404 16.346 1.00 98.44 89 GLY A N 1
ATOM 690 C CA . GLY A 1 89 ? -1.852 -2.596 16.567 1.00 98.44 89 GLY A CA 1
ATOM 691 C C . GLY A 1 89 ? -1.952 -1.193 15.957 1.00 98.44 89 GLY A C 1
ATOM 692 O O . GLY A 1 89 ? -2.919 -0.847 15.269 1.00 98.44 89 GLY A O 1
ATOM 693 N N . ASN A 1 90 ? -0.907 -0.384 16.159 1.00 98.75 90 ASN A N 1
ATOM 694 C CA . ASN A 1 90 ? -0.851 0.994 15.655 1.00 98.75 90 ASN A CA 1
ATOM 695 C C . ASN A 1 90 ? -1.027 1.054 14.130 1.00 98.75 90 ASN A C 1
ATOM 697 O O . ASN A 1 90 ? -1.831 1.837 13.630 1.00 98.75 90 ASN A O 1
ATOM 701 N N . ASN A 1 91 ? -0.330 0.188 13.390 1.00 98.62 91 ASN A N 1
ATOM 702 C CA . ASN A 1 91 ? -0.402 0.168 11.928 1.00 98.62 91 ASN A CA 1
ATOM 703 C C . ASN A 1 91 ? -1.769 -0.311 11.426 1.00 98.62 91 ASN A C 1
ATOM 705 O O . ASN A 1 91 ? -2.344 0.313 10.538 1.00 98.62 91 ASN A O 1
ATOM 709 N N . GLY A 1 92 ? -2.305 -1.397 11.993 1.00 98.56 92 GLY A N 1
ATOM 710 C CA . GLY A 1 92 ? -3.561 -1.987 11.528 1.00 98.56 92 GLY A CA 1
ATOM 711 C C . GLY A 1 92 ? -4.770 -1.078 11.768 1.00 98.56 92 GLY A C 1
ATOM 712 O O . GLY A 1 92 ? -5.574 -0.868 10.853 1.00 98.56 92 GLY A O 1
ATOM 713 N N . SER A 1 93 ? -4.857 -0.465 12.952 1.00 98.75 93 SER A N 1
ATOM 714 C CA . SER A 1 93 ? -5.898 0.520 13.275 1.00 98.75 93 SER A CA 1
ATOM 715 C C . SER A 1 93 ? -5.781 1.782 12.410 1.00 98.75 93 SER A C 1
ATOM 717 O O . SER A 1 93 ? -6.772 2.200 11.812 1.00 98.75 93 SER A O 1
ATOM 719 N N . THR A 1 94 ? -4.571 2.329 12.236 1.00 98.75 94 THR A N 1
ATOM 720 C CA . THR A 1 94 ? -4.322 3.518 11.396 1.00 98.75 94 THR A CA 1
ATOM 721 C C . THR A 1 94 ? -4.633 3.265 9.919 1.00 98.75 94 THR A C 1
ATOM 723 O O . THR A 1 94 ? -5.295 4.083 9.275 1.00 98.75 94 THR A O 1
ATOM 726 N N . LEU A 1 95 ? -4.210 2.124 9.364 1.00 98.56 95 LEU A N 1
ATOM 727 C CA . LEU A 1 95 ? -4.511 1.760 7.977 1.00 98.56 95 LEU A CA 1
ATOM 728 C C . LEU A 1 95 ? -6.024 1.662 7.763 1.00 98.56 95 LEU A C 1
ATOM 730 O O . LEU A 1 95 ? -6.555 2.215 6.803 1.00 98.56 95 LEU A O 1
ATOM 734 N N . THR A 1 96 ? -6.729 1.012 8.687 1.00 98.75 96 THR A N 1
ATOM 735 C CA . THR A 1 96 ? -8.180 0.823 8.579 1.00 98.75 96 THR A CA 1
ATOM 736 C C . THR A 1 96 ? -8.929 2.147 8.669 1.00 98.75 96 THR A C 1
ATOM 738 O O . THR A 1 96 ? -9.765 2.443 7.815 1.00 98.75 96 THR A O 1
ATOM 741 N N . ALA A 1 97 ? -8.574 2.980 9.648 1.00 98.69 97 ALA A N 1
ATOM 742 C CA . ALA A 1 97 ? -9.130 4.316 9.816 1.00 98.69 97 ALA A CA 1
ATOM 743 C C . ALA A 1 97 ? -8.871 5.209 8.591 1.00 98.69 97 ALA A C 1
ATOM 745 O O . ALA A 1 97 ? -9.786 5.884 8.122 1.00 98.69 97 ALA A O 1
ATOM 746 N N . SER A 1 98 ? -7.657 5.181 8.026 1.00 98.25 98 SER A N 1
ATOM 747 C CA . SER A 1 98 ? -7.319 5.988 6.845 1.00 98.25 98 SER A CA 1
ATOM 748 C C . SER A 1 98 ? -8.095 5.555 5.597 1.00 98.25 98 SER A C 1
ATOM 750 O O . SER A 1 98 ? -8.548 6.411 4.838 1.00 98.25 98 SER A O 1
ATOM 752 N N . ILE A 1 99 ? -8.323 4.251 5.401 1.00 98.56 99 ILE A N 1
ATOM 753 C CA . ILE A 1 99 ? -9.163 3.744 4.309 1.00 98.56 99 ILE A CA 1
ATOM 754 C C . ILE A 1 99 ? -10.622 4.172 4.494 1.00 98.56 99 ILE A C 1
ATOM 756 O O . ILE A 1 99 ? -11.236 4.650 3.544 1.00 98.56 99 ILE A O 1
ATOM 760 N N . ILE A 1 100 ? -11.179 4.060 5.702 1.00 98.50 100 ILE A N 1
ATOM 761 C CA . ILE A 1 100 ? -12.545 4.528 5.991 1.00 98.50 100 ILE A CA 1
ATOM 762 C C . ILE A 1 100 ? -12.673 6.033 5.734 1.00 98.50 100 ILE A C 1
ATOM 764 O O . ILE A 1 100 ? -13.600 6.463 5.045 1.00 98.50 100 ILE A O 1
ATOM 768 N N . ALA A 1 101 ? -11.716 6.828 6.216 1.00 98.56 101 ALA A N 1
ATOM 769 C CA . ALA A 1 101 ? -11.704 8.270 6.006 1.00 98.56 101 ALA A CA 1
ATOM 770 C C . ALA A 1 101 ? -11.690 8.631 4.513 1.00 98.56 101 ALA A C 1
ATOM 772 O O . ALA A 1 101 ? -12.495 9.459 4.087 1.00 98.56 101 ALA A O 1
ATOM 773 N N . ASN A 1 102 ? -10.849 7.970 3.706 1.00 98.50 102 ASN A N 1
ATOM 774 C CA . ASN A 1 102 ? -10.789 8.172 2.253 1.00 98.50 102 ASN A CA 1
ATOM 775 C C . ASN A 1 102 ? -12.079 7.722 1.545 1.00 98.50 102 ASN A C 1
ATOM 777 O O . ASN A 1 102 ? -12.609 8.465 0.724 1.00 98.50 102 ASN A O 1
ATOM 781 N N . ARG A 1 103 ? -12.646 6.558 1.893 1.00 97.38 103 ARG A N 1
ATOM 782 C CA . ARG A 1 103 ? -13.929 6.077 1.339 1.00 97.38 103 ARG A CA 1
ATOM 783 C C . ARG A 1 103 ? -15.074 7.055 1.558 1.00 97.38 103 ARG A C 1
ATOM 785 O O . ARG A 1 103 ? -15.919 7.242 0.687 1.00 97.38 103 ARG A O 1
ATOM 792 N N . ARG A 1 104 ? -15.133 7.621 2.761 1.00 97.50 104 ARG A N 1
ATOM 793 C CA . ARG A 1 104 ? -16.226 8.483 3.218 1.00 97.50 104 ARG A CA 1
ATOM 794 C C . ARG A 1 104 ? -15.956 9.966 2.975 1.00 97.50 104 ARG A C 1
ATOM 796 O O . ARG A 1 104 ? -16.843 10.774 3.223 1.00 97.50 104 ARG A O 1
ATOM 803 N N . ASN A 1 105 ? -14.770 10.321 2.477 1.00 97.31 105 ASN A N 1
ATOM 804 C CA . ASN A 1 105 ? -14.308 11.702 2.320 1.00 97.31 105 ASN A CA 1
ATOM 805 C C . ASN A 1 105 ? -14.433 12.515 3.617 1.00 97.31 105 ASN A C 1
ATOM 807 O O . ASN A 1 105 ? -14.863 13.668 3.610 1.00 97.31 105 ASN A O 1
ATOM 811 N N . ILE A 1 106 ? -14.081 11.893 4.745 1.00 98.12 106 ILE A N 1
ATOM 812 C CA . ILE A 1 106 ? -14.164 12.523 6.064 1.00 98.12 106 ILE A CA 1
ATOM 813 C C . ILE A 1 106 ? -13.106 13.613 6.150 1.00 98.12 106 ILE A C 1
ATOM 815 O O . ILE A 1 106 ? -11.912 13.327 6.129 1.00 98.12 106 ILE A O 1
ATOM 819 N N . THR A 1 107 ? -13.554 14.856 6.285 1.00 98.38 107 THR A N 1
ATOM 820 C CA . THR A 1 107 ? -12.685 15.986 6.617 1.00 98.38 107 THR A CA 1
ATOM 821 C C . THR A 1 107 ? -12.684 16.200 8.126 1.00 98.38 107 THR A C 1
ATOM 823 O O . THR A 1 107 ? -13.677 15.942 8.804 1.00 98.38 107 THR A O 1
ATOM 826 N N . TRP A 1 108 ? -11.568 16.654 8.684 1.00 98.44 108 TRP A N 1
ATOM 827 C CA . TRP A 1 108 ? -11.451 16.896 10.124 1.00 98.44 108 TRP A CA 1
ATOM 828 C C . TRP A 1 108 ? -10.715 18.196 10.392 1.00 98.44 108 TRP A C 1
ATOM 830 O O . TRP A 1 108 ? -9.962 18.690 9.550 1.00 98.44 108 TRP A O 1
ATOM 840 N N . ARG A 1 109 ? -10.954 18.787 11.561 1.00 98.12 109 ARG A N 1
ATOM 841 C CA . ARG A 1 109 ? -10.244 19.990 11.991 1.00 98.12 109 ARG A CA 1
ATOM 842 C C . ARG A 1 109 ? -8.978 19.620 12.746 1.00 98.12 109 ARG A C 1
ATOM 844 O O . ARG A 1 109 ? -8.992 18.788 13.647 1.00 98.12 109 ARG A O 1
ATOM 851 N N . THR A 1 110 ? -7.904 20.325 12.428 1.00 97.44 110 THR A N 1
ATOM 852 C CA . THR A 1 110 ? -6.696 20.397 13.247 1.00 97.44 110 THR A CA 1
ATOM 853 C C . THR A 1 110 ? -6.460 21.846 13.668 1.00 97.44 110 THR A C 1
ATOM 855 O O . THR A 1 110 ? -7.178 22.762 13.251 1.00 97.44 110 THR A O 1
ATOM 858 N N . LYS A 1 111 ? -5.425 22.082 14.481 1.00 96.75 111 LYS A N 1
ATOM 859 C CA . LYS A 1 111 ? -4.966 23.443 14.811 1.00 96.75 111 LYS A CA 1
ATOM 860 C C . LYS A 1 111 ? -4.586 24.272 13.570 1.00 96.75 111 LYS A C 1
ATOM 862 O O . LYS A 1 111 ? -4.636 25.494 13.629 1.00 96.75 111 LYS A O 1
ATOM 867 N N . ASP A 1 112 ? -4.265 23.608 12.456 1.00 97.12 112 ASP A N 1
ATOM 868 C CA . ASP A 1 112 ? -3.840 24.218 11.190 1.00 97.12 112 ASP A CA 1
ATOM 869 C C . ASP A 1 112 ? -4.985 24.291 10.160 1.00 97.12 112 ASP A C 1
ATOM 871 O O . ASP A 1 112 ? -4.744 24.439 8.960 1.00 97.12 112 ASP A O 1
ATOM 875 N N . GLY A 1 113 ? -6.236 24.135 10.608 1.00 97.69 113 GLY A N 1
ATOM 876 C CA . GLY A 1 113 ? -7.433 24.208 9.772 1.00 97.69 113 GLY A CA 1
ATOM 877 C C . GLY A 1 113 ? -8.018 22.847 9.392 1.00 97.69 113 GLY A C 1
ATOM 878 O O . GLY A 1 113 ? -7.716 21.818 9.992 1.00 97.69 113 GLY A O 1
ATOM 879 N N . VAL A 1 114 ? -8.918 22.852 8.407 1.00 98.19 114 VAL A N 1
ATOM 880 C CA . VAL A 1 114 ? -9.581 21.632 7.922 1.00 98.19 114 VAL A CA 1
ATOM 881 C C . VAL A 1 114 ? -8.617 20.834 7.044 1.00 98.19 114 VAL A C 1
ATOM 883 O O . VAL A 1 114 ? -7.953 21.395 6.171 1.00 98.19 114 VAL A O 1
ATOM 886 N N . LYS A 1 115 ? -8.552 19.522 7.265 1.00 98.31 115 LYS A N 1
ATOM 887 C CA . LYS A 1 115 ? -7.804 18.559 6.454 1.00 98.31 115 LYS A CA 1
ATOM 888 C C . LYS A 1 115 ? -8.764 17.629 5.720 1.00 98.31 115 LYS A C 1
ATOM 890 O O . LYS A 1 115 ? -9.857 17.346 6.208 1.00 98.31 115 LYS A O 1
ATOM 895 N N . SER A 1 116 ? -8.318 17.151 4.564 1.00 98.06 116 SER A N 1
ATOM 896 C CA . SER A 1 116 ? -9.006 16.146 3.754 1.00 98.06 116 SER A CA 1
ATOM 897 C C . SER A 1 116 ? -8.207 14.844 3.747 1.00 98.06 116 SER A C 1
ATOM 899 O O . SER A 1 116 ? -6.970 14.891 3.807 1.00 98.06 116 SER A O 1
ATOM 901 N N . PRO A 1 117 ? -8.883 13.689 3.654 1.00 98.12 117 PRO A N 1
ATOM 902 C CA . PRO A 1 117 ? -8.210 12.405 3.635 1.00 98.12 117 PRO A CA 1
ATOM 903 C C . PRO A 1 117 ? -7.438 12.260 2.322 1.00 98.12 117 PRO A C 1
ATOM 905 O O . PRO A 1 117 ? -7.840 12.785 1.284 1.00 98.12 117 PRO A O 1
ATOM 908 N N . ASN A 1 118 ? -6.289 11.598 2.390 1.00 97.81 118 ASN A N 1
ATOM 909 C CA . ASN A 1 118 ? -5.434 11.315 1.243 1.00 97.81 118 ASN A CA 1
ATOM 910 C C . ASN A 1 118 ? -4.610 10.045 1.513 1.00 97.81 118 ASN A C 1
ATOM 912 O O . ASN A 1 118 ? -4.669 9.476 2.607 1.00 97.81 118 ASN A O 1
ATOM 916 N N . TYR A 1 119 ? -3.833 9.623 0.515 1.00 97.88 119 TYR A N 1
ATOM 917 C CA . TYR A 1 119 ? -2.870 8.521 0.607 1.00 97.88 119 TYR A CA 1
ATOM 918 C C . TYR A 1 119 ? -1.421 8.997 0.445 1.00 97.88 119 TYR A C 1
ATOM 920 O O . TYR A 1 119 ? -0.592 8.309 -0.157 1.00 97.88 119 TYR A O 1
ATOM 928 N N . PHE A 1 120 ? -1.091 10.188 0.952 1.00 97.50 120 PHE A N 1
ATOM 929 C CA . PHE A 1 120 ? 0.286 10.676 0.912 1.00 97.50 120 PHE A CA 1
ATOM 930 C C . PHE A 1 120 ? 1.234 9.715 1.638 1.00 97.50 120 PHE A C 1
ATOM 932 O O . PHE A 1 120 ? 0.880 9.083 2.630 1.00 97.50 120 PHE A O 1
ATOM 939 N N . GLY A 1 121 ? 2.442 9.571 1.091 1.00 96.62 121 GLY A N 1
ATOM 940 C CA . GLY A 1 121 ? 3.412 8.557 1.515 1.00 96.62 121 GLY A CA 1
ATOM 941 C C . GLY A 1 121 ? 3.260 7.202 0.812 1.00 96.62 121 GLY A C 1
ATOM 942 O O . GLY A 1 121 ? 4.197 6.410 0.831 1.00 96.62 121 GLY A O 1
ATOM 943 N N . SER A 1 122 ? 2.141 6.937 0.125 1.00 97.56 122 SER A N 1
ATOM 944 C CA . SER A 1 122 ? 2.017 5.763 -0.744 1.00 97.56 122 SER A CA 1
ATOM 945 C C . SER A 1 122 ? 2.640 6.033 -2.109 1.00 97.56 122 SER A C 1
ATOM 947 O O . SER A 1 122 ? 2.148 6.871 -2.861 1.00 97.56 122 SER A O 1
ATOM 949 N N . VAL A 1 123 ? 3.679 5.278 -2.478 1.00 96.75 123 VAL A N 1
ATOM 950 C CA . VAL A 1 123 ? 4.271 5.354 -3.827 1.00 96.75 123 VAL A CA 1
ATOM 951 C C . VAL A 1 123 ? 3.211 5.063 -4.892 1.00 96.75 123 VAL A C 1
ATOM 953 O O . VAL A 1 123 ? 3.100 5.789 -5.871 1.00 96.75 123 VAL A O 1
ATOM 956 N N . VAL A 1 124 ? 2.366 4.054 -4.686 1.00 95.50 124 VAL A N 1
ATOM 957 C CA . VAL A 1 124 ? 1.381 3.648 -5.699 1.00 95.50 124 VAL A CA 1
ATOM 958 C C . VAL A 1 124 ? 0.275 4.695 -5.879 1.00 95.50 124 VAL A C 1
ATOM 960 O O . VAL A 1 124 ? -0.163 4.913 -7.002 1.00 95.50 124 VAL A O 1
ATOM 963 N N . GLN A 1 125 ? -0.168 5.355 -4.803 1.00 95.69 125 GLN A N 1
ATOM 964 C CA . GLN A 1 125 ? -1.303 6.293 -4.865 1.00 95.69 125 GLN A CA 1
ATOM 965 C C . GLN A 1 125 ? -0.901 7.766 -5.014 1.00 95.69 125 GLN A C 1
ATOM 967 O O . GLN A 1 125 ? -1.714 8.568 -5.458 1.00 95.69 125 GLN A O 1
ATOM 972 N N . ALA A 1 126 ? 0.319 8.139 -4.620 1.00 95.94 126 ALA A N 1
ATOM 973 C CA . ALA A 1 126 ? 0.742 9.538 -4.524 1.00 95.94 126 ALA A CA 1
ATOM 974 C C . ALA A 1 126 ? 2.051 9.847 -5.272 1.00 95.94 126 ALA A C 1
ATOM 976 O O . ALA A 1 126 ? 2.598 10.936 -5.101 1.00 95.94 126 ALA A O 1
ATOM 977 N N . SER A 1 127 ? 2.567 8.923 -6.092 1.00 96.12 127 SER A N 1
ATOM 978 C CA . SER A 1 127 ? 3.714 9.187 -6.972 1.00 96.12 127 SER A CA 1
ATOM 979 C C . SER A 1 127 ? 3.332 9.182 -8.449 1.00 96.12 127 SER A C 1
ATOM 981 O O . SER A 1 127 ? 2.250 8.739 -8.843 1.00 96.12 127 SER A O 1
ATOM 983 N N . THR A 1 128 ? 4.248 9.688 -9.269 1.00 96.25 128 THR A N 1
ATOM 984 C CA . THR A 1 128 ? 4.124 9.705 -10.722 1.00 96.25 128 THR A CA 1
ATOM 985 C C . THR A 1 128 ? 5.287 8.972 -11.379 1.00 96.25 128 THR A C 1
ATOM 987 O O . THR A 1 128 ? 6.361 8.811 -10.798 1.00 96.25 128 THR A O 1
ATOM 990 N N . LEU A 1 129 ? 5.065 8.529 -12.613 1.00 95.62 129 LEU A N 1
ATOM 991 C CA . LEU A 1 129 ? 6.067 7.935 -13.486 1.00 95.62 129 LEU A CA 1
ATOM 992 C C . LEU A 1 129 ? 6.191 8.781 -14.748 1.00 95.62 129 LEU A C 1
ATOM 994 O O . LEU A 1 129 ? 5.182 9.160 -15.346 1.00 95.62 129 LEU A O 1
ATOM 998 N N . LYS A 1 130 ? 7.429 9.048 -15.173 1.00 96.25 130 LYS A N 1
ATOM 999 C CA . LYS A 1 130 ? 7.691 9.651 -16.480 1.00 96.25 130 LYS A CA 1
ATOM 1000 C C . LYS A 1 130 ? 7.344 8.635 -17.563 1.00 96.25 130 LYS A C 1
ATOM 1002 O O . LYS A 1 130 ? 7.965 7.579 -17.635 1.00 96.25 130 LYS A O 1
ATOM 1007 N N . LEU A 1 131 ? 6.378 8.970 -18.410 1.00 94.62 131 LEU A N 1
ATOM 1008 C CA . LEU A 1 131 ? 5.986 8.145 -19.550 1.00 94.62 131 LEU A CA 1
ATOM 1009 C C . LEU A 1 131 ? 6.888 8.408 -20.764 1.00 94.62 131 LEU A C 1
ATOM 1011 O O . LEU A 1 131 ? 7.182 7.502 -21.538 1.00 94.62 131 LEU A O 1
ATOM 1015 N N . GLY A 1 132 ? 7.326 9.654 -20.934 1.00 96.00 132 GLY A N 1
ATOM 1016 C CA . GLY A 1 132 ? 8.119 10.080 -22.079 1.00 96.00 132 GLY A CA 1
ATOM 1017 C C . GLY A 1 132 ? 8.200 11.597 -22.171 1.00 96.00 132 GLY A C 1
ATOM 1018 O O . GLY A 1 132 ? 8.190 12.282 -21.147 1.00 96.00 132 GLY A O 1
ATOM 1019 N N . VAL A 1 133 ? 8.276 12.100 -23.401 1.00 97.44 133 VAL A N 1
ATOM 1020 C CA . VAL A 1 133 ? 8.243 13.530 -23.722 1.00 97.44 133 VAL A CA 1
ATOM 1021 C C . VAL A 1 133 ? 7.092 13.824 -24.683 1.00 97.44 133 VAL A C 1
ATOM 1023 O O . VAL A 1 133 ? 6.737 12.973 -25.501 1.00 97.44 133 VAL A O 1
ATOM 1026 N N . ASP A 1 134 ? 6.492 15.005 -24.570 1.00 95.69 134 ASP A N 1
ATOM 1027 C CA . ASP A 1 134 ? 5.467 15.490 -25.492 1.00 95.69 134 ASP A CA 1
ATOM 1028 C C . ASP A 1 134 ? 6.078 16.006 -26.813 1.00 95.69 134 ASP A C 1
ATOM 1030 O O . ASP A 1 134 ? 7.295 16.014 -27.009 1.00 95.69 134 ASP A O 1
ATOM 1034 N N . ALA A 1 135 ? 5.227 16.460 -27.739 1.00 96.38 135 ALA A N 1
ATOM 1035 C CA . ALA A 1 135 ? 5.663 16.992 -29.035 1.00 96.38 135 ALA A CA 1
ATOM 1036 C C . ALA A 1 135 ? 6.542 18.256 -28.931 1.00 96.38 135 ALA A C 1
ATOM 1038 O O . ALA A 1 135 ? 7.237 18.594 -29.887 1.00 96.38 135 ALA A O 1
ATOM 1039 N N . ASN A 1 136 ? 6.521 18.942 -27.787 1.00 96.81 136 ASN A N 1
ATOM 1040 C CA . ASN A 1 136 ? 7.327 20.127 -27.508 1.00 96.81 136 ASN A CA 1
ATOM 1041 C C . ASN A 1 136 ? 8.621 19.781 -26.744 1.00 96.81 136 ASN A C 1
ATOM 1043 O O . ASN A 1 136 ? 9.406 20.679 -26.445 1.00 96.81 136 ASN A O 1
ATOM 1047 N N . GLY A 1 137 ? 8.851 18.502 -26.426 1.00 96.56 137 GLY A N 1
ATOM 1048 C CA . GLY A 1 137 ? 10.007 18.030 -25.667 1.00 96.56 137 GLY A CA 1
ATOM 1049 C C . GLY A 1 137 ? 9.866 18.147 -24.147 1.00 96.56 137 GLY A C 1
ATOM 1050 O O . GLY A 1 137 ? 10.847 17.915 -23.443 1.00 96.56 137 GLY A O 1
ATOM 1051 N N . ASN A 1 138 ? 8.682 18.481 -23.624 1.00 97.75 138 ASN A N 1
ATOM 1052 C CA . ASN A 1 138 ? 8.449 18.510 -22.182 1.00 97.75 138 ASN A CA 1
ATOM 1053 C C . ASN A 1 138 ? 8.187 17.103 -21.656 1.00 97.75 138 ASN A C 1
ATOM 1055 O O . ASN A 1 138 ? 7.501 16.308 -22.297 1.00 97.75 138 ASN A O 1
ATOM 1059 N N . ASP A 1 139 ? 8.670 16.811 -20.455 1.00 98.06 139 ASP A N 1
ATOM 1060 C CA . ASP A 1 139 ? 8.398 15.537 -19.803 1.00 98.06 139 ASP A CA 1
ATOM 1061 C C . ASP A 1 139 ? 6.902 15.355 -19.520 1.00 98.06 139 ASP A C 1
ATOM 1063 O O . ASP A 1 139 ? 6.248 16.226 -18.943 1.00 98.06 139 ASP A O 1
ATOM 1067 N N . TYR A 1 140 ? 6.381 14.179 -19.864 1.00 95.50 140 TYR A N 1
ATOM 1068 C CA . TYR A 1 140 ? 5.008 13.795 -19.567 1.00 95.50 140 TYR A CA 1
ATOM 1069 C C . TYR A 1 140 ? 4.983 12.747 -18.455 1.00 95.50 140 TYR A C 1
ATOM 1071 O O . TYR A 1 140 ? 5.577 11.671 -18.588 1.00 95.50 140 TYR A O 1
ATOM 1079 N N . TYR A 1 141 ? 4.280 13.054 -17.366 1.00 95.25 141 TYR A N 1
ATOM 1080 C CA . TYR A 1 141 ? 4.149 12.192 -16.194 1.00 95.25 141 TYR A CA 1
ATOM 1081 C C . TYR A 1 141 ? 2.712 11.705 -16.037 1.00 95.25 141 TYR A C 1
ATOM 1083 O O . TYR A 1 141 ? 1.764 12.450 -16.276 1.00 95.25 141 TYR A O 1
ATOM 1091 N N . ILE A 1 142 ? 2.559 10.467 -15.577 1.00 94.44 142 ILE A N 1
ATOM 1092 C CA . ILE A 1 142 ? 1.268 9.886 -15.200 1.00 94.44 142 ILE A CA 1
ATOM 1093 C C . ILE A 1 142 ? 1.294 9.441 -13.734 1.00 94.44 142 ILE A C 1
ATOM 1095 O O . ILE A 1 142 ? 2.374 9.124 -13.229 1.00 94.44 142 ILE A O 1
ATOM 1099 N N . PRO A 1 143 ? 0.149 9.367 -13.036 1.00 94.56 143 PRO A N 1
ATOM 1100 C CA . PRO A 1 143 ? 0.071 8.696 -11.740 1.00 94.56 143 PRO A CA 1
ATOM 1101 C C . PRO A 1 143 ? 0.541 7.239 -11.829 1.00 94.56 143 PRO A C 1
ATOM 1103 O O . PRO A 1 143 ? 0.255 6.548 -12.808 1.00 94.56 143 PRO A O 1
ATOM 1106 N N . PHE A 1 144 ? 1.255 6.757 -10.810 1.00 94.94 144 PHE A N 1
ATOM 1107 C CA . PHE A 1 144 ? 1.807 5.397 -10.807 1.00 94.94 144 PHE A CA 1
ATOM 1108 C C . PHE A 1 144 ? 0.716 4.333 -11.003 1.00 94.94 144 PHE A C 1
ATOM 1110 O O . PHE A 1 144 ? 0.850 3.438 -11.834 1.00 94.94 144 PHE A O 1
ATOM 1117 N N . ASN A 1 145 ? -0.395 4.455 -10.275 1.00 92.94 145 ASN A N 1
ATOM 1118 C CA . ASN A 1 145 ? -1.551 3.557 -10.352 1.00 92.94 145 ASN A CA 1
ATOM 1119 C C . ASN A 1 145 ? -2.324 3.615 -11.686 1.00 92.94 145 ASN A C 1
ATOM 1121 O O . ASN A 1 145 ? -3.283 2.866 -11.846 1.00 92.94 145 ASN A O 1
ATOM 1125 N N . HIS A 1 146 ? -1.936 4.468 -12.641 1.00 92.00 146 HIS A N 1
ATOM 1126 C CA . HIS A 1 146 ? -2.554 4.537 -13.971 1.00 92.00 146 HIS A CA 1
ATOM 1127 C C . HIS A 1 146 ? -1.797 3.719 -15.031 1.00 92.00 146 HIS A C 1
ATOM 1129 O O . HIS A 1 146 ? -2.268 3.608 -16.162 1.00 92.00 146 HIS A O 1
ATOM 1135 N N . ILE A 1 147 ? -0.629 3.147 -14.706 1.00 92.31 147 ILE A N 1
ATOM 1136 C CA . ILE A 1 147 ? 0.184 2.417 -15.693 1.00 92.31 147 ILE A CA 1
ATOM 1137 C C . ILE A 1 147 ? -0.445 1.081 -16.114 1.00 92.31 147 ILE A C 1
ATOM 1139 O O . ILE A 1 147 ? -0.336 0.671 -17.268 1.00 92.31 147 ILE A O 1
ATOM 1143 N N . LEU A 1 148 ? -1.106 0.405 -15.174 1.00 93.06 148 LEU A N 1
ATOM 1144 C CA . LEU A 1 148 ? -1.798 -0.868 -15.347 1.00 93.06 148 LEU A CA 1
ATOM 1145 C C . LEU A 1 148 ? -3.018 -0.900 -14.415 1.00 93.06 148 LEU A C 1
ATOM 1147 O O . LEU A 1 148 ? -3.032 -0.164 -13.427 1.00 93.06 148 LEU A O 1
ATOM 1151 N N . PRO A 1 149 ? -4.019 -1.759 -14.675 1.00 92.75 149 PRO A N 1
ATOM 1152 C CA . PRO A 1 149 ? -5.128 -1.963 -13.749 1.00 92.75 149 PRO A CA 1
ATOM 1153 C C . PRO A 1 149 ? -4.617 -2.430 -12.380 1.00 92.75 149 PRO A C 1
ATOM 1155 O O . PRO A 1 149 ? -3.920 -3.439 -12.274 1.00 92.75 149 PRO A O 1
ATOM 1158 N N . MET A 1 150 ? -4.946 -1.680 -11.328 1.00 93.50 150 MET A N 1
ATOM 1159 C CA . MET A 1 150 ? -4.500 -1.939 -9.959 1.00 93.50 150 MET A CA 1
ATOM 1160 C C . MET A 1 150 ? -5.662 -1.809 -8.981 1.00 93.50 150 MET A C 1
ATOM 1162 O O . MET A 1 150 ? -6.592 -1.033 -9.187 1.00 93.50 150 MET A O 1
ATOM 1166 N N . VAL A 1 151 ? -5.580 -2.552 -7.879 1.00 95.25 151 VAL A N 1
ATOM 1167 C CA . VAL A 1 151 ? -6.519 -2.427 -6.761 1.00 95.25 151 VAL A CA 1
ATOM 1168 C C . VAL A 1 151 ? -6.342 -1.063 -6.103 1.00 95.25 151 VAL A C 1
ATOM 1170 O O . VAL A 1 151 ? -5.225 -0.677 -5.746 1.00 95.25 151 VAL A O 1
ATOM 1173 N N . HIS A 1 152 ? -7.445 -0.350 -5.891 1.00 95.94 152 HIS A N 1
ATOM 1174 C CA . HIS A 1 152 ? -7.440 0.878 -5.110 1.00 95.94 152 HIS A CA 1
ATOM 1175 C C . HIS A 1 152 ? -7.638 0.555 -3.612 1.00 95.94 152 HIS A C 1
ATOM 1177 O O . HIS A 1 152 ? -8.455 -0.306 -3.280 1.00 95.94 152 HIS A O 1
ATOM 1183 N N . PRO A 1 153 ? -6.953 1.230 -2.664 1.00 97.06 153 PRO A N 1
ATOM 1184 C CA . PRO A 1 153 ? -7.095 0.930 -1.235 1.00 97.06 153 PRO A CA 1
ATOM 1185 C C . PRO A 1 153 ? -8.530 1.065 -0.702 1.00 97.06 153 PRO A C 1
ATOM 1187 O O . PRO A 1 153 ? -8.931 0.319 0.190 1.00 97.06 153 PRO A O 1
ATOM 1190 N N . ASN A 1 154 ? -9.335 1.958 -1.292 1.00 97.31 154 ASN A N 1
ATOM 1191 C CA . ASN A 1 154 ? -10.770 2.066 -0.990 1.00 97.31 154 ASN A CA 1
ATOM 1192 C C . ASN A 1 154 ? -11.569 0.796 -1.322 1.00 97.31 154 ASN A C 1
ATOM 1194 O O . ASN A 1 154 ? -12.658 0.637 -0.779 1.00 97.31 154 ASN A O 1
ATOM 1198 N N . ASP A 1 155 ? -11.055 -0.135 -2.121 1.00 96.75 155 ASP A N 1
ATOM 1199 C CA . ASP A 1 155 ? -11.768 -1.363 -2.499 1.00 96.75 155 ASP A CA 1
ATOM 1200 C C . ASP A 1 155 ? -11.364 -2.580 -1.649 1.00 96.75 155 ASP A C 1
ATOM 1202 O O . ASP A 1 155 ? -11.942 -3.659 -1.784 1.00 96.75 155 ASP A O 1
ATOM 1206 N N . LEU A 1 156 ? -10.404 -2.417 -0.729 1.00 98.00 156 LEU A N 1
ATOM 1207 C CA . LEU A 1 156 ? -9.912 -3.500 0.127 1.00 98.00 156 LEU A CA 1
ATOM 1208 C C . LEU A 1 156 ? -10.927 -3.911 1.198 1.00 98.00 156 LEU A C 1
ATOM 1210 O O . LEU A 1 156 ? -11.287 -3.122 2.070 1.00 98.00 156 LEU A O 1
ATOM 1214 N N . VAL A 1 157 ? -11.334 -5.172 1.234 1.00 98.06 157 VAL A N 1
ATOM 1215 C CA . VAL A 1 157 ? -12.111 -5.695 2.366 1.00 98.06 157 VAL A CA 1
ATOM 1216 C C . VAL A 1 157 ? -11.149 -6.003 3.511 1.00 98.06 157 VAL A C 1
ATOM 1218 O O . VAL A 1 157 ? -10.247 -6.818 3.354 1.00 98.06 157 VAL A O 1
ATOM 1221 N N . LEU A 1 158 ? -11.308 -5.329 4.648 1.00 98.31 158 LEU A N 1
ATOM 1222 C CA . LEU A 1 158 ? -10.338 -5.371 5.745 1.00 98.31 158 LEU A CA 1
ATOM 1223 C C . LEU A 1 158 ? -10.765 -6.362 6.829 1.00 98.31 158 LEU A C 1
ATOM 1225 O O . LEU A 1 158 ? -11.931 -6.397 7.221 1.00 98.31 158 LEU A O 1
ATOM 1229 N N . GLY A 1 159 ? -9.802 -7.133 7.320 1.00 98.44 159 GLY A N 1
ATOM 1230 C CA . GLY A 1 159 ? -9.966 -8.098 8.398 1.00 98.44 159 GLY A CA 1
ATOM 1231 C C . GLY A 1 159 ? -8.629 -8.413 9.060 1.00 98.44 159 GLY A C 1
ATOM 1232 O O . GLY A 1 159 ? -7.581 -7.885 8.677 1.00 98.44 159 GLY A O 1
ATOM 1233 N N . GLY A 1 160 ? -8.635 -9.305 10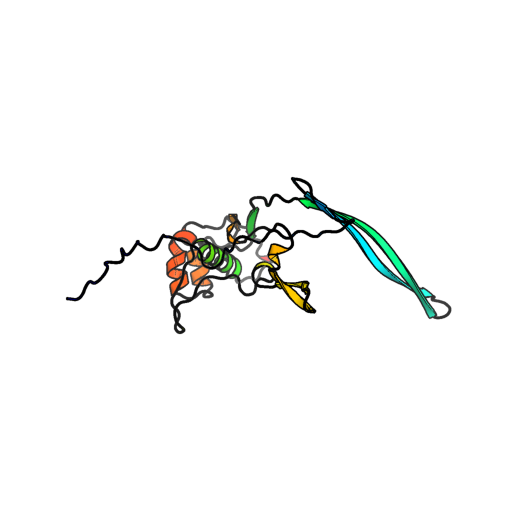.045 1.00 98.50 160 GLY A N 1
ATOM 1234 C CA . GLY A 1 160 ? -7.391 -9.741 10.660 1.00 98.50 160 GLY A CA 1
ATOM 1235 C C . GLY A 1 160 ? -7.538 -10.346 12.042 1.00 98.50 160 GLY A C 1
ATOM 1236 O O . GLY A 1 160 ? -8.645 -10.559 12.541 1.00 98.50 160 GLY A O 1
ATOM 1237 N N . TRP A 1 161 ? -6.385 -10.591 12.650 1.00 98.81 161 TRP A N 1
ATOM 1238 C CA . TRP A 1 161 ? -6.226 -11.194 13.962 1.00 98.81 161 TRP A CA 1
ATOM 1239 C C . TRP A 1 161 ? -5.405 -10.294 14.873 1.00 98.81 161 TRP A C 1
ATOM 1241 O O . TRP A 1 161 ? -4.531 -9.556 14.415 1.00 98.81 161 TRP A O 1
ATOM 1251 N N . ASP A 1 162 ? -5.654 -10.396 16.168 1.00 98.62 162 ASP A N 1
ATOM 1252 C CA . ASP A 1 162 ? -4.832 -9.780 17.202 1.00 98.62 162 ASP A CA 1
ATOM 1253 C C . ASP A 1 162 ? -4.885 -10.638 18.478 1.00 98.62 162 ASP A C 1
ATOM 1255 O O . ASP A 1 162 ? -5.823 -11.416 18.676 1.00 98.62 162 ASP A O 1
ATOM 1259 N N . ILE A 1 163 ? -3.858 -10.547 19.324 1.00 97.88 163 ILE A N 1
ATOM 1260 C CA . ILE A 1 163 ? -3.874 -11.182 20.653 1.00 97.88 163 ILE A CA 1
ATOM 1261 C C . ILE A 1 163 ? -4.693 -10.343 21.646 1.00 97.88 163 ILE A C 1
ATOM 1263 O O . ILE A 1 163 ? -5.271 -10.875 22.592 1.00 97.88 163 ILE A O 1
ATOM 1267 N N . SER A 1 164 ? -4.802 -9.034 21.402 1.00 97.50 164 SER A N 1
ATOM 1268 C CA . SER A 1 164 ? -5.689 -8.128 22.120 1.00 97.50 164 SER A CA 1
ATOM 1269 C C . SER A 1 164 ? -7.114 -8.229 21.573 1.00 97.50 164 SER A C 1
ATOM 1271 O O . SER A 1 164 ? -7.341 -8.218 20.368 1.00 97.50 164 SER A O 1
ATOM 1273 N N . SER A 1 165 ? -8.106 -8.255 22.463 1.00 97.44 165 SER A N 1
ATOM 1274 C CA . SER A 1 165 ? -9.525 -8.314 22.080 1.00 97.44 165 SER A CA 1
ATOM 1275 C C . SER A 1 165 ? -10.165 -6.942 21.826 1.00 97.44 165 SER A C 1
ATOM 1277 O O . SER A 1 165 ? -11.386 -6.856 21.689 1.00 97.44 165 SER A O 1
ATOM 1279 N N . PHE A 1 166 ? -9.369 -5.872 21.784 1.00 98.44 166 PHE A N 1
ATOM 1280 C CA . PHE A 1 166 ? -9.858 -4.518 21.529 1.00 98.44 166 PHE A CA 1
ATOM 1281 C C . PHE A 1 166 ? -10.454 -4.408 20.125 1.00 98.44 166 PHE A C 1
ATOM 1283 O O . PHE A 1 166 ? -9.897 -4.941 19.166 1.00 98.44 166 PHE A O 1
ATOM 1290 N N . ASN A 1 167 ? -11.572 -3.691 19.996 1.00 98.75 167 ASN A N 1
ATOM 1291 C CA . ASN A 1 167 ? -12.044 -3.274 18.676 1.00 98.75 167 ASN A CA 1
ATOM 1292 C C . ASN A 1 167 ? -11.103 -2.206 18.090 1.00 98.75 167 ASN A C 1
ATOM 1294 O O . ASN A 1 167 ? -10.246 -1.654 18.789 1.00 98.75 167 ASN A O 1
ATOM 1298 N N . LEU A 1 168 ? -11.249 -1.894 16.803 1.00 98.81 168 LEU A N 1
ATOM 1299 C CA . LEU A 1 168 ? -10.321 -0.967 16.159 1.00 98.81 168 LEU A CA 1
ATOM 1300 C C . LEU A 1 168 ? -10.444 0.484 16.627 1.00 98.81 168 LEU A C 1
ATOM 1302 O O . LEU A 1 168 ? -9.467 1.217 16.500 1.00 98.81 168 LEU A O 1
ATOM 1306 N N . ALA A 1 169 ? -11.580 0.906 17.187 1.00 98.75 169 ALA A N 1
ATOM 1307 C CA . ALA A 1 169 ? -11.697 2.243 17.767 1.00 98.75 169 ALA A CA 1
ATOM 1308 C C . ALA A 1 169 ? -10.850 2.354 19.044 1.00 98.75 169 ALA A C 1
ATOM 1310 O O . ALA A 1 169 ? -10.061 3.285 19.184 1.00 98.75 169 ALA A O 1
ATOM 1311 N N . GLN A 1 170 ? -10.922 1.344 19.917 1.00 98.75 170 GLN A N 1
ATOM 1312 C CA . GLN A 1 170 ? -10.082 1.238 21.115 1.00 98.75 170 GLN A CA 1
ATOM 1313 C C . GLN A 1 170 ? -8.596 1.103 20.758 1.00 98.75 170 GLN A C 1
ATOM 1315 O O . GLN A 1 170 ? -7.733 1.701 21.399 1.00 98.75 170 GLN A O 1
ATOM 1320 N N . ALA A 1 171 ? -8.281 0.322 19.721 1.00 98.69 171 ALA A N 1
ATOM 1321 C CA . ALA A 1 171 ? -6.920 0.195 19.209 1.00 98.69 171 ALA A CA 1
ATOM 1322 C C . ALA A 1 171 ? -6.374 1.529 18.679 1.00 98.69 171 ALA A C 1
ATOM 1324 O O . ALA A 1 171 ? -5.237 1.881 18.981 1.00 98.69 171 ALA A O 1
ATOM 1325 N N . MET A 1 172 ? -7.184 2.273 17.920 1.00 98.75 172 MET A N 1
ATOM 1326 C CA . MET A 1 172 ? -6.833 3.590 17.386 1.00 98.75 172 MET A CA 1
ATOM 1327 C C . MET A 1 172 ? -6.595 4.610 18.506 1.00 98.75 172 MET A C 1
ATOM 1329 O O . MET A 1 172 ? -5.601 5.335 18.462 1.00 98.75 172 MET A O 1
ATOM 1333 N N . GLU A 1 173 ? -7.457 4.629 19.527 1.00 98.62 173 GLU A N 1
ATOM 1334 C CA . GLU A 1 173 ? -7.289 5.489 20.702 1.00 98.62 173 GLU A CA 1
ATOM 1335 C C . GLU A 1 173 ? -5.991 5.155 21.452 1.00 98.62 173 GLU A C 1
ATOM 1337 O O . GLU A 1 173 ? -5.194 6.048 21.743 1.00 98.62 173 GLU A O 1
ATOM 1342 N N . ARG A 1 174 ? -5.720 3.860 21.679 1.00 98.50 174 ARG A N 1
ATOM 1343 C CA . ARG A 1 174 ? -4.463 3.374 22.275 1.00 98.50 174 ARG A CA 1
ATOM 1344 C C . ARG A 1 174 ? -3.235 3.757 21.446 1.00 98.50 174 ARG A C 1
ATOM 1346 O O . ARG A 1 174 ? -2.185 4.030 22.018 1.00 98.50 174 ARG A O 1
ATOM 1353 N N . ALA A 1 175 ? -3.349 3.751 20.120 1.00 98.56 175 ALA A N 1
ATOM 1354 C CA . ALA A 1 175 ? -2.235 4.016 19.215 1.00 98.56 175 ALA A CA 1
ATOM 1355 C C . ALA A 1 175 ? -1.808 5.491 19.202 1.00 98.56 175 ALA A C 1
ATOM 1357 O O . ALA A 1 175 ? -0.644 5.773 18.925 1.00 98.56 175 ALA A O 1
ATOM 1358 N N . GLN A 1 176 ? -2.731 6.421 19.481 1.00 98.50 176 GLN A N 1
ATOM 1359 C CA . GLN A 1 176 ? -2.468 7.867 19.546 1.00 98.50 176 GLN A CA 1
ATOM 1360 C C . GLN A 1 176 ? -1.794 8.442 18.282 1.00 98.50 176 GLN A C 1
ATOM 1362 O O . GLN A 1 176 ? -1.014 9.389 18.354 1.00 98.50 176 GLN A O 1
ATOM 1367 N N . VAL A 1 177 ? -2.097 7.868 17.111 1.00 98.62 177 VAL A N 1
ATOM 1368 C CA . VAL A 1 177 ? -1.492 8.273 15.828 1.00 98.62 177 VAL A CA 1
ATOM 1369 C C . VAL A 1 177 ? -2.292 9.380 15.139 1.00 98.62 177 VAL A C 1
ATOM 1371 O O . VAL A 1 177 ? -1.716 10.338 14.632 1.00 98.62 177 VAL A O 1
ATOM 1374 N N . LEU A 1 178 ? -3.618 9.235 15.078 1.00 98.44 178 LEU A N 1
ATOM 1375 C CA . LEU A 1 178 ? -4.493 10.119 14.303 1.00 98.44 178 LEU A CA 1
ATOM 1376 C C . LEU A 1 178 ? -4.978 11.311 15.131 1.00 98.44 178 LEU A C 1
ATOM 1378 O O . LEU A 1 178 ? -5.136 11.206 16.346 1.00 98.44 178 LEU A O 1
ATOM 1382 N N . ASP A 1 179 ? -5.290 12.428 14.472 1.00 98.44 179 ASP A N 1
ATOM 1383 C CA . ASP A 1 179 ? -5.903 13.584 15.130 1.00 98.44 179 ASP A CA 1
ATOM 1384 C C . ASP A 1 179 ? -7.213 13.199 15.829 1.00 98.44 179 ASP A C 1
ATOM 1386 O O . ASP A 1 179 ? -8.047 12.486 15.268 1.00 98.44 179 ASP A O 1
ATOM 1390 N N . TYR A 1 180 ? -7.438 13.728 17.033 1.00 98.25 180 TYR A N 1
ATOM 1391 C CA . TYR A 1 180 ? -8.612 13.391 17.845 1.00 98.25 180 TYR A CA 1
ATOM 1392 C C . TYR A 1 180 ? -9.950 13.617 17.117 1.00 98.25 180 TYR A C 1
ATOM 1394 O O . TYR A 1 180 ? -10.863 12.799 17.227 1.00 98.25 180 TYR A O 1
ATOM 1402 N N . ASP A 1 181 ? -10.078 14.701 16.343 1.00 98.56 181 ASP A N 1
ATOM 1403 C CA . ASP A 1 181 ? -11.314 14.985 15.601 1.00 98.56 181 ASP A CA 1
ATOM 1404 C C . ASP A 1 181 ? -11.566 13.971 14.475 1.00 98.56 181 ASP A C 1
ATOM 1406 O O . ASP A 1 181 ? -12.716 13.632 14.205 1.00 98.56 181 ASP A O 1
ATOM 1410 N N . LEU A 1 182 ? -10.510 13.430 13.855 1.00 98.62 182 LEU A N 1
ATOM 1411 C CA . LEU A 1 182 ? -10.650 12.322 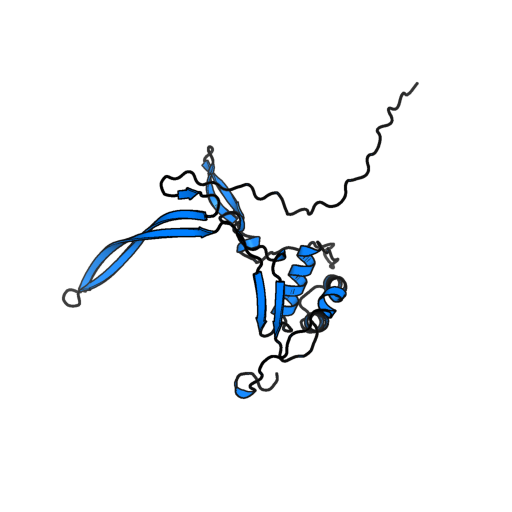12.913 1.00 98.62 182 LEU A CA 1
ATOM 1412 C C . LEU A 1 182 ? -11.060 11.046 13.647 1.00 98.62 182 LEU A C 1
ATOM 1414 O O . LEU A 1 182 ? -12.017 10.401 13.225 1.00 98.62 182 LEU A O 1
ATOM 1418 N N . GLN A 1 183 ? -10.386 10.719 14.758 1.00 98.62 183 GLN A N 1
ATOM 1419 C CA . GLN A 1 183 ? -10.702 9.540 15.570 1.00 98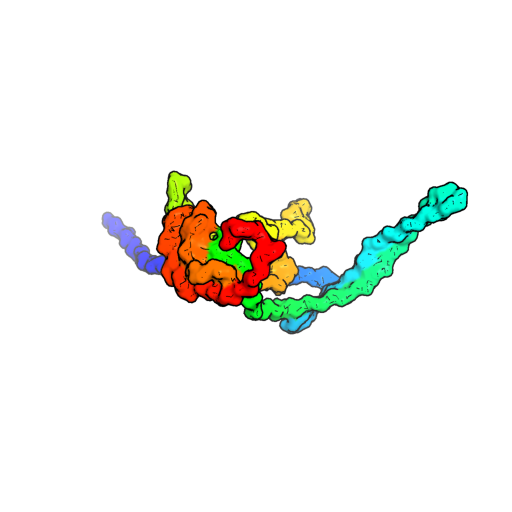.62 183 GLN A CA 1
ATOM 1420 C C . GLN A 1 183 ? -12.194 9.499 15.922 1.00 98.62 183 GLN A C 1
ATOM 1422 O O . GLN A 1 183 ? -12.883 8.543 15.579 1.00 98.62 183 GLN A O 1
ATOM 1427 N N . ARG A 1 184 ? -12.725 10.592 16.489 1.00 98.38 184 ARG A N 1
ATOM 1428 C CA . ARG A 1 184 ? -14.146 10.723 16.852 1.00 98.38 184 ARG A CA 1
ATOM 1429 C C . ARG A 1 184 ? -15.108 10.441 15.695 1.00 98.38 184 ARG A C 1
ATOM 1431 O O . ARG A 1 184 ? -16.202 9.936 15.931 1.00 98.38 184 ARG A O 1
ATOM 1438 N N . GLN A 1 185 ? -14.730 10.806 14.471 1.00 98.56 185 GLN A N 1
ATOM 1439 C CA . GLN A 1 185 ? -15.571 10.646 13.284 1.00 98.56 185 GLN A CA 1
ATOM 1440 C C . GLN A 1 185 ? -15.554 9.218 12.728 1.00 98.56 185 GLN A C 1
ATOM 1442 O O . GLN A 1 185 ? -16.581 8.758 12.236 1.00 98.56 185 GLN A O 1
ATOM 1447 N N . VAL A 1 186 ? -14.422 8.511 12.812 1.00 98.38 186 VAL A N 1
ATOM 1448 C CA . VAL A 1 186 ? -14.307 7.126 12.313 1.00 98.38 186 VAL A CA 1
ATOM 1449 C C . VAL A 1 186 ? -14.669 6.068 13.360 1.00 98.38 186 VAL A C 1
ATOM 1451 O O . VAL A 1 186 ? -14.985 4.940 12.982 1.00 98.38 186 VAL A O 1
ATOM 1454 N N . SER A 1 187 ? -14.672 6.412 14.655 1.00 98.38 187 SER A N 1
ATOM 1455 C CA . SER A 1 187 ? -14.974 5.475 15.749 1.00 98.38 187 SER A CA 1
ATOM 1456 C C . SER A 1 187 ? -16.249 4.646 15.545 1.00 98.38 187 SER A C 1
ATOM 1458 O O . SER A 1 187 ? -16.151 3.432 15.705 1.00 98.38 187 SER A O 1
ATOM 1460 N N . PRO A 1 188 ? -17.406 5.205 15.121 1.00 98.44 188 PRO A N 1
ATOM 1461 C CA . PRO A 1 188 ? -18.631 4.412 14.984 1.00 98.44 188 PRO A CA 1
ATOM 1462 C C . PRO A 1 188 ? -18.518 3.230 14.008 1.00 98.44 188 PRO A C 1
ATOM 1464 O O . PRO A 1 188 ? -19.128 2.191 14.237 1.00 98.44 188 PRO A O 1
ATOM 1467 N N . GLU A 1 189 ? -17.736 3.355 12.926 1.00 98.12 189 GLU A N 1
ATOM 1468 C CA . GLU A 1 189 ? -17.472 2.222 12.023 1.00 98.12 189 GLU A CA 1
ATOM 1469 C C . GLU A 1 189 ? -16.391 1.290 12.588 1.00 98.12 189 GLU A C 1
ATOM 1471 O O . GLU A 1 189 ? -16.517 0.071 12.484 1.00 98.12 189 GLU A O 1
ATOM 1476 N N . LEU A 1 190 ? -15.340 1.835 13.211 1.00 98.50 190 LEU A N 1
ATOM 1477 C CA . LEU A 1 190 ? -14.237 1.041 13.763 1.00 98.50 190 LEU A CA 1
ATOM 1478 C C . LEU A 1 190 ? -14.639 0.193 14.979 1.00 98.50 190 LEU A C 1
ATOM 1480 O O . LEU A 1 190 ? -14.057 -0.868 15.197 1.00 98.50 190 LEU A O 1
ATOM 1484 N N . GLU A 1 191 ? -15.633 0.618 15.760 1.00 98.50 191 GLU A N 1
ATOM 1485 C CA . GLU A 1 191 ? -16.170 -0.151 16.892 1.00 98.50 191 GLU A CA 1
ATOM 1486 C C . GLU A 1 191 ? -16.775 -1.492 16.457 1.00 98.50 191 GLU A C 1
ATOM 1488 O O . GLU A 1 191 ? -16.731 -2.466 17.212 1.00 98.50 191 GLU A O 1
ATOM 1493 N N . LEU A 1 192 ? -17.288 -1.561 15.224 1.00 98.25 192 LEU A N 1
ATOM 1494 C CA . LEU A 1 192 ? -17.858 -2.774 14.630 1.00 98.25 192 LEU A CA 1
ATOM 1495 C C . LEU A 1 192 ? -16.780 -3.763 14.161 1.00 98.25 192 LEU A C 1
ATOM 1497 O O . LEU A 1 192 ? -17.085 -4.917 13.858 1.00 98.25 192 LEU A O 1
ATOM 1501 N N . LEU A 1 193 ? -15.521 -3.324 14.087 1.00 98.38 193 LEU A N 1
ATOM 1502 C CA . LEU A 1 193 ? -14.401 -4.108 13.584 1.00 98.38 193 LEU A CA 1
ATOM 1503 C C . LEU A 1 193 ? -13.597 -4.660 14.761 1.00 98.38 193 LEU A C 1
ATOM 1505 O O . LEU A 1 193 ? -12.800 -3.959 15.387 1.00 98.38 193 LEU A O 1
ATOM 1509 N N . LYS A 1 194 ? -13.814 -5.942 15.061 1.00 98.44 194 LYS A N 1
ATOM 1510 C CA . LYS A 1 194 ? -13.089 -6.665 16.107 1.00 98.44 194 LYS A CA 1
ATOM 1511 C C . LYS A 1 194 ? -12.131 -7.683 15.482 1.00 98.44 194 LYS A C 1
ATOM 1513 O O . LYS A 1 194 ? -12.588 -8.498 14.677 1.00 98.44 194 LYS A O 1
ATOM 1518 N N . PRO A 1 195 ? -10.838 -7.679 15.850 1.00 98.62 195 PRO A N 1
ATOM 1519 C CA . PRO A 1 195 ? -9.913 -8.710 15.410 1.00 98.62 195 PRO A CA 1
ATOM 1520 C C . PRO A 1 195 ? -10.357 -10.105 15.851 1.00 98.62 195 PRO A C 1
ATOM 1522 O O . PRO A 1 195 ? -10.914 -10.297 16.935 1.00 98.62 195 PRO A O 1
ATOM 1525 N N . LEU A 1 196 ? -10.076 -11.091 15.005 1.00 98.69 196 LEU A N 1
ATOM 1526 C CA . LEU A 1 196 ? -10.172 -12.497 15.372 1.00 98.69 196 LEU A CA 1
ATOM 1527 C C . LEU A 1 196 ? -9.066 -12.849 16.389 1.00 98.69 196 LEU A C 1
ATOM 1529 O O . LEU A 1 196 ? -7.998 -12.233 16.361 1.00 98.69 196 LEU A O 1
ATOM 1533 N N . PRO A 1 197 ? -9.265 -13.853 17.261 1.00 98.44 197 PRO A N 1
ATOM 1534 C CA . PRO A 1 197 ? -8.211 -14.304 18.165 1.00 98.44 197 PRO A CA 1
ATOM 1535 C C . PRO A 1 197 ? -6.985 -14.804 17.389 1.00 98.44 197 PRO A C 1
ATOM 1537 O O . PRO A 1 197 ? -7.119 -15.657 16.510 1.00 98.44 197 PRO A O 1
ATOM 1540 N N . SER A 1 198 ? -5.801 -14.285 17.714 1.00 98.12 198 SER A N 1
ATOM 1541 C CA . SER A 1 198 ? -4.529 -14.751 17.147 1.00 98.12 198 SER A CA 1
ATOM 1542 C C . SER A 1 198 ? -3.888 -15.865 17.984 1.00 98.12 198 SER A C 1
ATOM 1544 O O . SER A 1 198 ? -4.229 -16.075 19.147 1.00 98.12 198 SER A O 1
ATOM 1546 N N . ILE A 1 199 ? -2.916 -16.565 17.396 1.00 97.75 199 ILE A N 1
ATOM 1547 C CA . ILE A 1 199 ? -2.060 -17.526 18.102 1.00 97.75 199 ILE A CA 1
ATOM 1548 C C . ILE A 1 199 ? -1.056 -16.751 18.963 1.00 97.75 199 ILE A C 1
ATOM 1550 O O . ILE A 1 199 ? -0.417 -15.818 18.474 1.00 97.75 199 ILE A O 1
ATOM 1554 N N . TYR A 1 200 ? -0.903 -17.157 20.225 1.00 96.25 200 TYR A N 1
ATOM 1555 C CA . TYR A 1 200 ? 0.044 -16.564 21.165 1.00 96.25 200 TYR A CA 1
ATOM 1556 C C . TYR A 1 200 ? 1.025 -17.617 21.687 1.00 96.25 200 TYR A C 1
ATOM 1558 O O . TYR A 1 200 ? 0.634 -18.535 22.408 1.00 96.25 200 TYR A O 1
ATOM 1566 N N . TYR A 1 201 ? 2.301 -17.462 21.324 1.00 96.25 201 TYR A N 1
ATOM 1567 C CA . TYR A 1 201 ? 3.426 -18.216 21.877 1.00 96.25 201 TYR A CA 1
ATOM 1568 C C . TYR A 1 201 ? 4.369 -17.234 22.588 1.00 96.25 201 TYR A C 1
ATOM 1570 O O . TYR A 1 201 ? 5.115 -16.532 21.899 1.00 96.25 201 TYR A O 1
ATOM 1578 N N . PRO A 1 202 ? 4.329 -17.157 23.935 1.00 92.62 202 PRO A N 1
ATOM 1579 C CA . PRO A 1 202 ? 5.073 -16.160 24.712 1.00 92.62 202 PRO A CA 1
ATOM 1580 C C . PRO A 1 202 ? 6.570 -16.103 24.390 1.00 92.62 202 PRO A C 1
ATOM 1582 O O . PRO A 1 202 ? 7.148 -15.024 24.363 1.00 92.62 202 PRO A O 1
ATOM 1585 N N . ASP A 1 203 ? 7.180 -17.246 24.069 1.00 96.19 203 ASP A N 1
ATOM 1586 C CA . ASP A 1 203 ? 8.622 -17.372 23.814 1.00 96.19 203 ASP A CA 1
ATOM 1587 C C . ASP A 1 203 ? 9.111 -16.618 22.563 1.00 96.19 203 ASP A C 1
ATOM 1589 O O . ASP A 1 203 ? 10.312 -16.415 22.390 1.00 96.19 203 ASP A O 1
ATOM 1593 N N . PHE A 1 204 ? 8.198 -16.210 21.676 1.00 95.75 204 PHE A N 1
ATOM 1594 C CA . PHE A 1 204 ? 8.525 -15.563 20.401 1.00 95.75 204 PHE A CA 1
ATOM 1595 C C . PHE A 1 204 ? 8.370 -14.038 20.419 1.00 95.75 204 PHE A C 1
ATOM 1597 O O . PHE A 1 204 ? 8.692 -13.390 19.421 1.00 95.75 204 PHE A O 1
ATOM 1604 N N . ILE A 1 205 ? 7.880 -13.451 21.515 1.00 95.75 205 ILE A N 1
ATOM 1605 C CA . ILE A 1 205 ? 7.710 -11.999 21.653 1.00 95.75 205 ILE A CA 1
ATOM 1606 C C . ILE A 1 205 ? 8.246 -11.508 23.001 1.00 95.75 205 ILE A C 1
ATOM 1608 O O . ILE A 1 205 ? 8.643 -12.288 23.860 1.00 95.75 205 ILE A O 1
ATOM 1612 N N . ALA A 1 206 ? 8.320 -10.190 23.184 1.00 91.44 206 ALA A N 1
ATOM 1613 C CA . ALA A 1 206 ? 8.770 -9.629 24.451 1.00 91.44 206 ALA A CA 1
ATOM 1614 C C . ALA A 1 206 ? 7.808 -10.009 25.591 1.00 91.44 206 ALA A C 1
ATOM 1616 O O . ALA A 1 206 ? 6.594 -9.958 25.425 1.00 91.44 206 ALA A O 1
ATOM 1617 N N . ALA A 1 207 ? 8.346 -10.310 26.775 1.00 90.88 207 ALA A N 1
ATOM 1618 C CA . ALA A 1 207 ? 7.566 -10.760 27.936 1.00 90.88 207 ALA A CA 1
ATOM 1619 C C . ALA A 1 207 ? 6.563 -9.724 28.496 1.00 90.88 207 ALA A C 1
ATOM 1621 O O . ALA A 1 207 ? 5.850 -10.014 29.450 1.00 90.88 207 ALA A O 1
ATOM 1622 N N . ASN A 1 208 ? 6.548 -8.505 27.953 1.00 91.88 208 ASN A N 1
ATOM 1623 C CA . ASN A 1 208 ? 5.667 -7.408 28.355 1.00 91.88 208 ASN A CA 1
ATOM 1624 C C . ASN A 1 208 ? 4.478 -7.188 27.402 1.00 91.88 208 ASN A C 1
ATOM 1626 O O . ASN A 1 208 ? 3.813 -6.156 27.507 1.00 91.88 208 ASN A O 1
ATOM 1630 N N . GLN A 1 209 ? 4.271 -8.102 26.453 1.00 82.44 209 GLN A N 1
ATOM 1631 C CA . GLN A 1 209 ? 3.107 -8.145 25.567 1.00 82.44 209 GLN A CA 1
ATOM 1632 C C . GLN A 1 209 ? 1.938 -8.863 26.244 1.00 82.44 209 GLN A C 1
ATOM 1634 O O . GLN A 1 209 ? 0.790 -8.423 26.015 1.00 82.44 209 GLN A O 1
#

Secondary structure (DSSP, 8-state):
---------PPPPP---TT-----------TTEEE-SSEEEEEEEEEEEEEEE-TTT-PEEEEEEEEEEEEEEES-----EEEEETTTSHHHHHHHHHHHHHHHT--EEETTEEE----TT-HHHH-EEEEEE-TTS-EEEEEGGGSS----GGGPEEEEEESS---HHHHHHHHT-S-HHHHHHHHHHHTT--PEEPP--GGGS-TT-

Sequence (209 aa):
NFHTSVASIMPPNTSQTPFSEPVQPLKVTSPNVKYTDTHIIADFVYQNTTVSKNNIDGTLEIIPTDTKYQFKTELNVPKVGLMMVGWGGNNGSTLTASIIANRRNITWRTKDGVKSPNYFGSVVQASTLKLGVDANGNDYYIPFNHILPMVHPNDLVLGGWDISSFNLAQAMERAQVLDYDLQRQVSPELELLKPLPSIYYPDFIAANQ

pLDDT: mean 90.12, std 18.88, range [29.47, 98.81]

Radius of gyration: 26.07 Å; chains: 1; bounding box: 82×70×60 Å

Organism: NCBI:txid1117310

InterPro domains:
  IPR002587 Myo-inositol-1-phosphate synthase [PF07994] (80-209)
  IPR002587 Myo-inositol-1-phosphate synthase [PTHR11510] (24-209)
  IPR036291 NAD(P)-binding domain superfamily [SSF51735] (25-209)